Protein AF-A0A8H7RSM9-F1 (afdb_monomer_lite)

Radius of gyration: 20.33 Å; chains: 1; bounding box: 55×42×49 Å

InterPro domains:
  IPR004242 Transposon, En/Spm-like [PF02992] (19-159)

Structure (mmCIF, N/CA/C/O backbone):
data_AF-A0A8H7RSM9-F1
#
_entry.id   AF-A0A8H7RSM9-F1
#
loop_
_atom_site.group_PDB
_atom_site.id
_atom_site.type_symbol
_atom_site.label_atom_id
_atom_site.label_alt_id
_atom_site.label_comp_id
_atom_site.label_asym_id
_atom_site.label_entity_id
_atom_site.label_seq_id
_atom_site.pdbx_PDB_ins_code
_atom_site.Cartn_x
_atom_site.Cartn_y
_atom_site.Cartn_z
_atom_site.occupancy
_atom_site.B_iso_or_equiv
_atom_site.auth_seq_id
_atom_site.auth_comp_id
_atom_site.auth_asym_id
_atom_site.auth_atom_id
_atom_site.pdbx_PDB_model_num
ATOM 1 N N . MET A 1 1 ? -34.160 5.333 7.445 1.00 29.92 1 MET A N 1
ATOM 2 C CA . MET A 1 1 ? -33.216 4.844 8.466 1.00 29.92 1 MET A CA 1
ATOM 3 C C . MET A 1 1 ? -33.006 3.375 8.173 1.00 29.92 1 MET A C 1
ATOM 5 O O . MET A 1 1 ? -33.763 2.552 8.661 1.00 29.92 1 MET A O 1
ATOM 9 N N . GLU A 1 2 ? -32.086 3.075 7.263 1.00 31.59 2 GLU A N 1
ATOM 10 C CA . GLU A 1 2 ? -31.596 1.711 7.071 1.00 31.59 2 GLU A CA 1
ATOM 11 C C . GLU A 1 2 ? -30.273 1.631 7.821 1.00 31.59 2 GLU A C 1
ATOM 13 O O . GLU A 1 2 ? -29.360 2.421 7.576 1.00 31.59 2 GLU A O 1
ATOM 18 N N . GLU A 1 3 ? -30.226 0.742 8.805 1.00 34.25 3 GLU A N 1
ATOM 19 C CA . GLU A 1 3 ? -29.031 0.420 9.567 1.00 34.25 3 GLU A CA 1
ATOM 20 C C . GLU A 1 3 ? -27.984 -0.150 8.605 1.00 34.25 3 GLU A C 1
ATOM 22 O O . GLU A 1 3 ? -28.124 -1.253 8.077 1.00 34.25 3 GLU A O 1
ATOM 27 N N . GLY A 1 4 ? -26.931 0.630 8.353 1.00 35.31 4 GLY A N 1
ATOM 28 C CA . GLY A 1 4 ? -25.736 0.199 7.637 1.00 35.31 4 GLY A CA 1
ATOM 29 C C . GLY A 1 4 ? -24.931 -0.776 8.489 1.00 35.31 4 GLY A C 1
ATOM 30 O O . GLY A 1 4 ? -23.852 -0.445 8.973 1.00 35.31 4 GLY A O 1
ATOM 31 N N . LEU A 1 5 ? -25.478 -1.969 8.710 1.00 35.88 5 LEU A N 1
ATOM 32 C CA . LEU A 1 5 ? -24.761 -3.078 9.316 1.00 35.88 5 LEU A CA 1
ATOM 33 C C . LEU A 1 5 ? -23.581 -3.442 8.412 1.00 35.88 5 LEU A C 1
ATOM 35 O O . LEU A 1 5 ? -23.737 -3.756 7.234 1.00 35.88 5 LEU A O 1
ATOM 39 N N . PHE A 1 6 ? -22.387 -3.368 8.990 1.00 47.69 6 PHE A N 1
ATOM 40 C CA . PHE A 1 6 ? -21.127 -3.820 8.417 1.00 47.69 6 PHE A CA 1
ATOM 41 C C . PHE A 1 6 ? -21.272 -5.287 7.982 1.00 47.69 6 PHE A C 1
ATOM 43 O O . PHE A 1 6 ? -21.239 -6.200 8.806 1.00 47.69 6 PHE A O 1
ATOM 50 N N . TYR A 1 7 ? -21.496 -5.530 6.691 1.00 44.09 7 TYR A N 1
ATOM 51 C CA . TYR A 1 7 ? -21.705 -6.884 6.190 1.00 44.09 7 TYR A CA 1
ATOM 52 C C . TYR A 1 7 ? -20.388 -7.669 6.237 1.00 44.09 7 TYR A C 1
ATOM 54 O O . TYR A 1 7 ? -19.407 -7.254 5.608 1.00 44.09 7 TYR A O 1
ATOM 62 N N . PRO A 1 8 ? -20.342 -8.846 6.889 1.00 41.84 8 PRO A N 1
ATOM 63 C CA . PRO A 1 8 ? -19.237 -9.769 6.722 1.00 41.84 8 PRO A CA 1
ATOM 64 C C . PRO A 1 8 ? -19.408 -10.443 5.356 1.00 41.84 8 PRO A C 1
ATOM 66 O O . PRO A 1 8 ? -19.864 -11.579 5.253 1.00 41.84 8 PRO A O 1
ATOM 69 N N . SER A 1 9 ? -19.076 -9.731 4.274 1.00 52.41 9 SER A N 1
ATOM 70 C CA . SER A 1 9 ? -18.859 -10.403 2.994 1.00 52.41 9 SER A CA 1
ATOM 71 C C . SER A 1 9 ? -17.725 -11.403 3.207 1.00 52.41 9 SER A C 1
ATOM 73 O O . SER A 1 9 ? -16.724 -11.086 3.856 1.00 52.41 9 SER A O 1
ATOM 75 N N . ASN A 1 10 ? -17.903 -12.636 2.739 1.00 57.50 10 ASN A N 1
ATOM 76 C CA . ASN A 1 10 ? -16.855 -13.642 2.791 1.00 57.50 10 ASN A CA 1
ATOM 77 C C . ASN A 1 10 ? -15.670 -13.093 1.980 1.00 57.50 10 ASN A C 1
ATOM 79 O O . ASN A 1 10 ? -15.733 -13.095 0.750 1.00 57.50 10 ASN A O 1
ATOM 83 N N . LYS A 1 11 ? -14.634 -12.572 2.663 1.00 65.94 11 LYS A N 1
ATOM 84 C CA . LYS A 1 11 ? -13.518 -11.766 2.108 1.00 65.94 11 LYS A CA 1
ATOM 85 C C . LYS A 1 11 ? -12.546 -12.565 1.234 1.00 65.94 11 LYS A C 1
ATOM 87 O O . LYS A 1 11 ? -11.352 -12.300 1.187 1.00 65.94 11 LYS A O 1
ATOM 92 N N . THR A 1 12 ? -13.075 -13.577 0.562 1.00 60.38 12 THR A N 1
ATOM 93 C CA . THR A 1 12 ? -12.445 -14.431 -0.446 1.00 60.38 12 THR A CA 1
ATOM 94 C C . THR A 1 12 ? -11.873 -13.649 -1.625 1.00 60.38 12 THR A C 1
ATOM 96 O O . THR A 1 12 ? -11.033 -14.170 -2.348 1.00 60.38 12 THR A O 1
ATOM 99 N N . ASP A 1 13 ? -12.324 -12.412 -1.833 1.00 68.31 13 ASP A N 1
ATOM 100 C CA . ASP A 1 13 ? -11.865 -11.519 -2.892 1.00 68.31 13 ASP A CA 1
ATOM 101 C C . ASP A 1 13 ? -10.633 -10.689 -2.499 1.00 68.31 13 ASP A C 1
ATOM 103 O O . ASP A 1 13 ? -9.942 -10.160 -3.370 1.00 68.31 13 ASP A O 1
ATOM 107 N N . ILE A 1 14 ? -10.337 -10.586 -1.204 1.00 69.44 14 ILE A N 1
ATOM 108 C CA . ILE A 1 14 ? -9.093 -10.004 -0.708 1.00 69.44 14 ILE A CA 1
ATOM 109 C C . ILE A 1 14 ? -8.054 -11.125 -0.715 1.00 69.44 14 ILE A C 1
ATOM 111 O O . ILE A 1 14 ? -8.307 -12.166 -0.119 1.00 69.44 14 ILE A O 1
ATOM 115 N N . PHE A 1 15 ? -6.916 -10.904 -1.395 1.00 68.56 15 PHE A N 1
ATOM 116 C CA . PHE A 1 15 ? -5.831 -11.867 -1.692 1.00 68.56 15 PHE A CA 1
ATOM 117 C C . PHE A 1 15 ? -5.779 -13.119 -0.803 1.00 68.56 15 PHE A C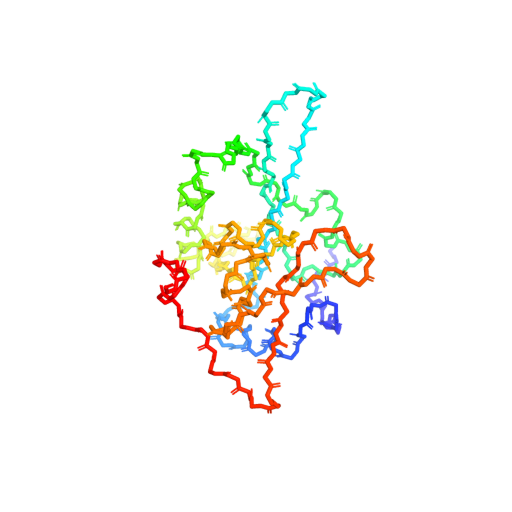 1
ATOM 119 O O . PHE A 1 15 ? -5.774 -14.236 -1.312 1.00 68.56 15 PHE A O 1
ATOM 126 N N . ASP A 1 16 ? -5.734 -12.914 0.513 1.00 76.81 16 ASP A N 1
ATOM 127 C CA . ASP A 1 16 ? -5.977 -13.943 1.514 1.00 76.81 16 ASP A CA 1
ATOM 128 C C . ASP A 1 16 ? -6.904 -13.384 2.606 1.00 76.81 16 ASP A C 1
ATOM 130 O O . ASP A 1 16 ? -6.477 -12.629 3.488 1.00 76.81 16 ASP A O 1
ATOM 134 N N . GLY A 1 17 ? -8.181 -13.766 2.548 1.00 77.19 17 GLY A N 1
ATOM 135 C CA . GLY A 1 17 ? -9.199 -13.345 3.509 1.00 77.19 17 GLY A CA 1
ATOM 136 C C . GLY A 1 17 ? -8.914 -13.786 4.949 1.00 77.19 17 GLY A C 1
ATOM 137 O O . GLY A 1 17 ? -9.286 -13.076 5.884 1.00 77.19 17 GLY A O 1
ATOM 138 N N . VAL A 1 18 ? -8.209 -14.906 5.154 1.00 79.50 18 VAL A N 1
ATOM 139 C CA . VAL A 1 18 ? -7.842 -15.388 6.497 1.00 79.50 18 VAL A CA 1
ATOM 140 C C . VAL A 1 18 ? -6.765 -14.490 7.088 1.00 79.50 18 VAL A C 1
ATOM 142 O O . VAL A 1 18 ? -6.905 -14.003 8.213 1.00 79.50 18 VAL A O 1
ATOM 145 N N . SER A 1 19 ? -5.714 -14.215 6.311 1.00 79.25 19 SER A N 1
ATOM 146 C CA . SER A 1 19 ? -4.677 -13.266 6.718 1.00 79.25 19 SER A CA 1
ATOM 147 C C . SER A 1 19 ? -5.265 -11.881 6.962 1.00 79.25 19 SER A C 1
ATOM 149 O O . SER A 1 19 ? -4.917 -11.250 7.958 1.00 79.25 19 SER A O 1
ATOM 151 N N . PHE A 1 20 ? -6.181 -11.421 6.110 1.00 80.62 20 PHE A N 1
ATOM 152 C CA . PHE A 1 20 ? -6.853 -10.137 6.282 1.00 80.62 20 PHE A CA 1
ATOM 153 C C . PHE A 1 20 ? -7.639 -10.057 7.598 1.00 80.62 20 PHE A C 1
ATOM 155 O O . PHE A 1 20 ? -7.438 -9.117 8.366 1.00 80.62 20 PHE A O 1
ATOM 162 N N . ASN A 1 21 ? -8.469 -11.061 7.898 1.00 81.25 21 ASN A N 1
ATOM 163 C CA . ASN A 1 21 ? -9.236 -11.111 9.147 1.00 81.25 21 ASN A CA 1
ATOM 164 C C . ASN A 1 21 ? -8.313 -11.100 10.369 1.00 81.25 21 ASN A C 1
ATOM 166 O O . ASN A 1 21 ? -8.503 -10.294 11.273 1.00 81.25 21 ASN A O 1
ATOM 170 N N . LYS A 1 22 ? -7.240 -11.899 10.344 1.00 84.31 22 LYS A N 1
ATOM 171 C CA . LYS A 1 22 ? -6.243 -11.923 11.421 1.00 84.31 22 LYS A CA 1
ATOM 172 C C . LYS A 1 22 ? -5.554 -10.568 11.623 1.00 84.31 22 LYS A C 1
ATOM 174 O O . LYS A 1 22 ? -5.198 -10.214 12.744 1.00 84.31 22 LYS A O 1
ATOM 179 N N . HIS A 1 23 ? -5.316 -9.817 10.546 1.00 81.62 23 HIS A N 1
ATOM 180 C CA . HIS A 1 23 ? -4.749 -8.473 10.651 1.00 81.62 23 HIS A CA 1
ATOM 181 C C . HIS A 1 23 ? -5.751 -7.487 11.241 1.00 81.62 23 HIS A C 1
ATOM 183 O O . HIS A 1 23 ? -5.351 -6.700 12.090 1.00 81.62 23 HIS A O 1
ATOM 189 N N . GLN A 1 24 ? -7.023 -7.556 10.848 1.00 82.56 24 GLN A N 1
ATOM 190 C CA . GLN A 1 24 ? -8.061 -6.714 11.437 1.00 82.56 24 GLN A CA 1
ATOM 191 C C . GLN A 1 24 ? -8.239 -6.998 12.928 1.00 82.56 24 GLN A C 1
ATOM 193 O O . GLN A 1 24 ? -8.131 -6.073 13.718 1.00 82.56 24 GLN A O 1
ATOM 198 N N . GLU A 1 25 ? -8.385 -8.263 13.328 1.00 84.50 25 GLU A N 1
ATOM 199 C CA . GLU A 1 25 ? -8.509 -8.658 14.743 1.00 84.50 25 GLU A CA 1
ATOM 200 C C . GLU A 1 25 ? -7.340 -8.171 15.609 1.00 84.50 25 GLU A C 1
ATOM 202 O O . GLU A 1 25 ? -7.501 -7.916 16.797 1.00 84.50 25 GLU A O 1
ATOM 207 N N . ARG A 1 26 ? -6.143 -8.063 15.022 1.00 86.44 26 ARG A N 1
ATOM 208 C CA . ARG A 1 26 ? -4.939 -7.620 15.728 1.00 86.44 26 ARG A CA 1
ATOM 209 C C . ARG A 1 26 ? -4.781 -6.101 15.771 1.00 86.44 26 ARG A C 1
ATOM 211 O O . ARG A 1 26 ? -4.132 -5.605 16.686 1.00 86.44 26 ARG A O 1
ATOM 218 N N . LEU A 1 27 ? -5.222 -5.398 14.731 1.00 85.75 27 LEU A N 1
ATOM 219 C CA . LEU A 1 27 ? -4.921 -3.978 14.531 1.00 85.75 27 LEU A CA 1
ATOM 220 C C . LEU A 1 27 ? -6.084 -3.056 14.910 1.00 85.75 27 LEU A C 1
ATOM 222 O O . LEU A 1 27 ? -5.827 -1.887 15.168 1.00 85.75 27 LEU A O 1
ATOM 226 N N . PHE A 1 28 ? -7.323 -3.554 14.888 1.00 89.75 28 PHE A N 1
ATOM 227 C CA . PHE A 1 28 ? -8.523 -2.727 14.973 1.00 89.75 28 PHE A CA 1
ATOM 228 C C . PHE A 1 28 ? -8.979 -2.696 16.424 1.00 89.75 28 PHE A C 1
ATOM 230 O O . PHE A 1 28 ? -9.224 -3.744 17.024 1.00 89.75 28 PHE A O 1
ATOM 237 N N . ASP A 1 29 ? -9.113 -1.492 16.965 1.00 87.75 29 ASP A N 1
ATOM 238 C CA . ASP A 1 29 ? -9.622 -1.279 18.321 1.00 87.75 29 ASP A CA 1
ATOM 239 C C . ASP A 1 29 ? -11.142 -1.053 18.299 1.00 87.75 29 ASP A C 1
ATOM 241 O O . ASP A 1 29 ? -11.828 -1.265 19.301 1.00 87.75 29 ASP A O 1
ATOM 245 N N . SER A 1 30 ? -11.675 -0.618 17.152 1.00 87.50 30 SER A N 1
ATOM 246 C CA . SER A 1 30 ? -13.074 -0.250 16.961 1.00 87.50 30 SER A CA 1
ATOM 247 C C . SER A 1 30 ? -13.673 -0.926 15.724 1.00 87.50 30 SER A C 1
ATOM 249 O O . SER A 1 30 ? -13.007 -1.043 14.693 1.00 87.50 30 SER A O 1
ATOM 251 N N . PRO A 1 31 ? -14.967 -1.307 15.748 1.00 85.81 31 PRO A N 1
ATOM 252 C CA . PRO A 1 31 ? -15.665 -1.771 14.546 1.00 85.81 31 PRO A CA 1
ATOM 253 C C . PRO A 1 31 ? -15.786 -0.687 13.463 1.00 85.81 31 PRO A C 1
ATOM 255 O O . PRO A 1 31 ? -16.084 -1.006 12.315 1.00 85.81 31 PRO A O 1
ATOM 258 N N . LEU A 1 32 ? -15.566 0.583 13.819 1.00 88.25 32 LEU A N 1
ATOM 259 C CA . LEU A 1 32 ? -15.583 1.709 12.886 1.00 88.25 32 LEU A CA 1
ATOM 260 C C . LEU A 1 32 ? -14.241 1.910 12.170 1.00 88.25 32 LEU A C 1
ATOM 262 O O . LEU A 1 32 ? -14.180 2.711 11.239 1.00 88.25 32 LEU A O 1
ATOM 266 N N . ASP A 1 33 ? -13.185 1.197 12.577 1.00 92.88 33 ASP A N 1
ATOM 267 C CA . ASP A 1 33 ? -11.859 1.337 11.982 1.00 92.88 33 ASP A CA 1
ATOM 268 C C . ASP A 1 33 ? -11.849 0.928 10.500 1.00 92.88 33 ASP A C 1
ATOM 270 O O . ASP A 1 33 ? -12.538 0.009 10.029 1.00 92.88 33 ASP A O 1
ATOM 274 N N . ILE A 1 34 ? -11.036 1.645 9.730 1.00 93.00 34 ILE A N 1
ATOM 275 C CA . ILE A 1 34 ? -11.014 1.575 8.273 1.00 93.00 34 ILE A CA 1
ATOM 276 C C . ILE A 1 34 ? -9.785 0.792 7.816 1.00 93.00 34 ILE A C 1
ATOM 278 O O . ILE A 1 34 ? -8.649 1.089 8.167 1.00 93.00 34 ILE A O 1
ATOM 282 N N . SER A 1 35 ? -10.010 -0.206 6.973 1.00 93.06 35 SER A N 1
ATOM 283 C CA . SER A 1 35 ? -8.992 -0.947 6.235 1.00 93.06 35 SER A CA 1
ATOM 284 C C . SER A 1 35 ? -8.749 -0.288 4.884 1.00 93.06 35 SER A C 1
ATOM 286 O O . SER A 1 35 ? -9.666 -0.192 4.067 1.00 93.06 35 SER A O 1
ATOM 288 N N . LEU A 1 36 ? -7.510 0.105 4.609 1.00 94.19 36 LEU A N 1
ATOM 289 C CA . LEU A 1 36 ? -7.116 0.737 3.355 1.00 94.19 36 LEU A CA 1
ATOM 290 C C . LEU A 1 36 ? -6.186 -0.165 2.537 1.00 94.19 36 LEU A C 1
ATOM 292 O O . LEU A 1 36 ? -5.297 -0.829 3.077 1.00 94.19 36 LEU A O 1
ATOM 296 N N . SER A 1 37 ? -6.360 -0.132 1.217 1.00 93.31 37 SER A N 1
ATOM 297 C CA . SER A 1 37 ? -5.366 -0.595 0.245 1.00 93.31 37 SER A CA 1
ATOM 298 C C . SER A 1 37 ? -4.872 0.580 -0.585 1.00 93.31 37 SER A C 1
ATOM 300 O O . SER A 1 37 ? -5.675 1.291 -1.181 1.00 93.31 37 SER A O 1
ATOM 302 N N . LEU A 1 38 ? -3.557 0.744 -0.680 1.00 94.06 38 LEU A N 1
ATOM 303 C CA . LEU A 1 38 ? -2.908 1.664 -1.607 1.00 94.06 38 LEU A CA 1
ATOM 304 C C . LEU A 1 38 ? -2.722 0.967 -2.954 1.00 94.06 38 LEU A C 1
ATOM 306 O O . LEU A 1 38 ? -2.219 -0.156 -3.004 1.00 94.06 38 LEU A O 1
ATOM 310 N N . PHE A 1 39 ? -3.111 1.623 -4.039 1.00 92.31 39 PHE A N 1
ATOM 311 C CA . PHE A 1 39 ? -2.920 1.134 -5.398 1.00 92.31 39 PHE A CA 1
ATOM 312 C C . PHE A 1 39 ? -2.176 2.174 -6.231 1.00 92.31 39 PHE A C 1
ATOM 314 O O . PHE A 1 39 ? -2.527 3.355 -6.196 1.00 92.31 39 PHE A O 1
ATOM 321 N N . VAL A 1 40 ? -1.159 1.736 -6.972 1.00 90.62 40 VAL A N 1
ATOM 322 C CA . VAL A 1 40 ? -0.423 2.584 -7.914 1.00 90.62 40 VAL A CA 1
ATOM 323 C C . VAL A 1 40 ? -0.501 2.031 -9.329 1.00 90.62 40 VAL A C 1
ATOM 325 O O . VAL A 1 40 ? -0.323 0.832 -9.542 1.00 90.62 40 VAL A O 1
ATOM 328 N N . ASP A 1 41 ? -0.728 2.919 -10.293 1.00 89.00 41 ASP A N 1
ATOM 329 C CA . ASP A 1 41 ? -0.720 2.576 -11.715 1.00 89.00 41 ASP A CA 1
ATOM 330 C C . ASP A 1 41 ? -0.053 3.675 -12.541 1.00 89.00 41 ASP A C 1
ATOM 332 O O . ASP A 1 41 ? -0.329 4.865 -12.367 1.00 89.00 41 ASP A O 1
ATOM 336 N N . ALA A 1 42 ? 0.856 3.281 -13.429 1.00 87.56 42 ALA A N 1
ATOM 337 C CA . ALA A 1 42 ? 1.615 4.198 -14.261 1.00 87.56 42 ALA A CA 1
ATOM 338 C C . ALA A 1 42 ? 1.055 4.231 -15.686 1.00 87.56 42 ALA A C 1
ATOM 340 O O . ALA A 1 42 ? 0.981 3.216 -16.373 1.00 87.56 42 ALA A O 1
ATOM 341 N N . PHE A 1 43 ? 0.754 5.428 -16.185 1.00 86.94 43 PHE A N 1
ATOM 342 C CA . PHE A 1 43 ? 0.209 5.623 -17.523 1.00 86.94 43 PHE A CA 1
ATOM 343 C C . PHE A 1 43 ? 0.922 6.744 -18.284 1.00 86.94 43 PHE A C 1
ATOM 345 O O . PHE A 1 43 ? 1.574 7.628 -17.720 1.00 86.94 43 PHE A O 1
ATOM 352 N N . LYS A 1 44 ? 0.799 6.708 -19.614 1.00 87.56 44 LYS A N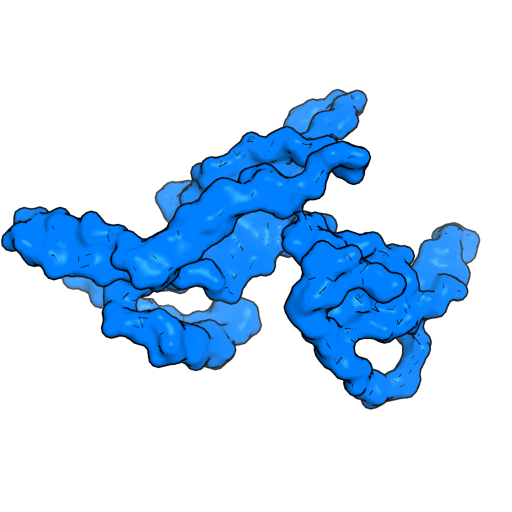 1
ATOM 353 C CA . LYS A 1 44 ? 1.345 7.730 -20.514 1.00 87.56 44 LYS A CA 1
ATOM 354 C C . LYS A 1 44 ? 0.203 8.501 -21.166 1.00 87.56 44 LYS A C 1
ATOM 356 O O . LYS A 1 44 ? -0.384 7.986 -22.118 1.00 87.56 44 LYS A O 1
ATOM 361 N N . PRO A 1 45 ? -0.089 9.733 -20.719 1.00 85.62 45 PRO A N 1
ATOM 362 C CA . PRO A 1 45 ? -1.185 10.516 -21.290 1.00 85.62 45 PRO A CA 1
ATOM 363 C C . PRO A 1 45 ? -0.913 10.947 -22.739 1.00 85.62 45 PRO A C 1
ATOM 365 O O . PRO A 1 45 ? -1.843 11.104 -23.524 1.00 85.62 45 PRO A O 1
ATOM 368 N N . PHE A 1 46 ? 0.359 11.119 -23.123 1.00 85.81 46 PHE A N 1
ATOM 369 C CA . PHE A 1 46 ? 0.735 11.670 -24.427 1.00 85.81 46 PHE A CA 1
ATOM 370 C C . PHE A 1 46 ? 1.600 10.715 -25.249 1.00 85.81 46 PHE A C 1
ATOM 372 O O . PHE A 1 46 ? 2.635 10.217 -24.791 1.00 85.81 46 PHE A O 1
ATOM 379 N N . LYS A 1 47 ? 1.234 10.541 -26.524 1.00 80.38 47 LYS A N 1
ATOM 380 C CA . LYS A 1 47 ? 2.028 9.787 -27.505 1.00 80.38 47 LYS A CA 1
ATOM 381 C C . LYS A 1 47 ? 3.380 10.476 -27.737 1.00 80.38 47 LYS A C 1
ATOM 383 O O . LYS A 1 47 ? 3.454 11.695 -27.827 1.00 80.38 47 LYS A O 1
ATOM 388 N N . ARG A 1 48 ? 4.450 9.682 -27.881 1.00 76.44 48 ARG A N 1
ATOM 389 C CA . ARG A 1 48 ? 5.830 10.128 -28.197 1.00 76.44 48 ARG A CA 1
ATOM 390 C C . ARG A 1 48 ? 6.504 11.041 -27.159 1.00 76.44 48 ARG A C 1
ATOM 392 O O . ARG A 1 48 ? 7.583 11.560 -27.432 1.00 76.44 48 ARG A O 1
ATOM 399 N N . THR A 1 49 ? 5.942 11.193 -25.960 1.00 77.19 49 THR A N 1
ATOM 400 C CA . THR A 1 49 ? 6.625 11.876 -24.850 1.00 77.19 49 THR A CA 1
ATOM 401 C C . THR A 1 49 ? 7.344 10.879 -23.938 1.00 77.19 49 THR A C 1
ATOM 403 O O . THR A 1 49 ? 7.033 9.687 -23.908 1.00 77.19 49 THR A O 1
ATOM 406 N N . LYS A 1 50 ? 8.328 11.372 -23.177 1.00 76.25 50 LYS A N 1
ATOM 407 C CA . LYS A 1 50 ? 8.959 10.625 -22.072 1.00 76.25 50 LYS A CA 1
ATOM 408 C C . LYS A 1 50 ? 8.223 10.821 -20.740 1.00 76.25 50 LYS A C 1
ATOM 410 O O . LYS A 1 50 ? 8.704 10.340 -19.720 1.00 76.25 50 LYS A O 1
ATOM 415 N N . ILE A 1 51 ? 7.107 11.551 -20.743 1.00 79.44 51 ILE A N 1
ATOM 416 C CA . ILE A 1 51 ? 6.339 11.850 -19.538 1.00 79.44 51 ILE A CA 1
ATOM 417 C C . ILE A 1 51 ? 5.511 10.613 -19.194 1.00 79.44 51 ILE A C 1
ATOM 419 O O . ILE A 1 51 ? 4.723 10.139 -20.012 1.00 79.44 51 ILE A O 1
ATOM 423 N N . SER A 1 52 ? 5.719 10.100 -17.986 1.00 84.19 52 SER A N 1
ATOM 424 C CA . SER A 1 52 ? 4.868 9.094 -17.363 1.00 84.19 52 SER A CA 1
ATOM 425 C C . SER A 1 52 ? 4.218 9.732 -16.147 1.00 84.19 52 SER A C 1
ATOM 427 O O . SER A 1 52 ? 4.865 10.491 -15.421 1.00 84.19 52 SER A O 1
ATOM 429 N N . LEU A 1 53 ? 2.942 9.448 -15.945 1.00 87.56 53 LEU A N 1
ATOM 430 C CA . LEU A 1 53 ? 2.227 9.810 -14.734 1.00 87.56 53 LEU A CA 1
ATOM 431 C C . LEU A 1 53 ? 1.936 8.536 -13.949 1.00 87.56 53 LEU A C 1
ATOM 433 O O . LEU A 1 53 ? 1.781 7.472 -14.545 1.00 87.56 53 LEU A O 1
ATOM 437 N N . THR A 1 54 ? 1.864 8.650 -12.632 1.00 88.88 54 THR A N 1
ATOM 438 C CA . THR A 1 54 ? 1.461 7.565 -11.740 1.00 88.88 54 THR A CA 1
ATOM 439 C C . THR A 1 54 ? 0.251 8.023 -10.950 1.00 88.88 54 THR A C 1
ATOM 441 O O . THR A 1 54 ? 0.317 9.045 -10.266 1.00 88.88 54 THR A O 1
ATOM 444 N N . ILE A 1 55 ? -0.851 7.290 -11.057 1.00 91.62 55 ILE A N 1
ATOM 445 C CA . ILE A 1 55 ? -2.040 7.509 -10.238 1.00 91.62 55 ILE A CA 1
ATOM 446 C C . ILE A 1 55 ? -1.865 6.746 -8.933 1.00 91.62 55 ILE A C 1
ATOM 448 O O . ILE A 1 55 ? -1.367 5.619 -8.928 1.00 91.62 55 ILE A O 1
ATOM 452 N N . VAL A 1 56 ? -2.263 7.376 -7.834 1.00 92.88 56 VAL A N 1
ATOM 453 C CA . VAL A 1 56 ? -2.248 6.803 -6.492 1.00 92.88 56 VAL A CA 1
ATOM 454 C C . VAL A 1 56 ? -3.675 6.805 -5.958 1.00 92.88 56 VAL A C 1
ATOM 456 O O . VAL A 1 56 ? -4.254 7.872 -5.734 1.00 92.88 56 VAL A O 1
ATOM 459 N N . HIS A 1 57 ? -4.230 5.616 -5.740 1.00 94.81 57 HIS A N 1
ATOM 460 C CA . HIS A 1 57 ? -5.560 5.423 -5.170 1.00 94.81 57 HIS A CA 1
ATOM 461 C C . HIS A 1 57 ? -5.487 4.786 -3.784 1.00 94.81 57 HIS A C 1
ATOM 463 O O . HIS A 1 57 ? -4.644 3.928 -3.524 1.00 94.81 57 HIS A O 1
ATOM 469 N N . LEU A 1 58 ? -6.420 5.164 -2.916 1.00 95.31 58 LEU A N 1
ATOM 470 C CA . LEU A 1 58 ? -6.769 4.430 -1.709 1.00 95.31 58 LEU A CA 1
ATOM 471 C C . LEU A 1 58 ? -8.131 3.767 -1.906 1.00 95.31 58 LEU A C 1
ATOM 473 O O . LEU A 1 58 ? -9.083 4.382 -2.386 1.00 95.31 58 LEU A O 1
ATOM 477 N N . ILE A 1 59 ? -8.211 2.502 -1.519 1.00 93.88 59 ILE A N 1
ATOM 478 C CA . ILE A 1 59 ? -9.415 1.682 -1.612 1.00 93.88 59 ILE A CA 1
ATOM 479 C C . ILE A 1 59 ? -9.835 1.297 -0.198 1.00 93.88 59 ILE A C 1
ATOM 481 O O . ILE A 1 59 ? -9.026 0.753 0.558 1.00 93.88 59 ILE A O 1
ATOM 485 N N . ILE A 1 60 ? -11.102 1.538 0.140 1.00 93.75 60 ILE A N 1
ATOM 486 C CA . ILE A 1 60 ? -11.686 1.147 1.425 1.00 93.75 60 ILE A CA 1
ATOM 487 C C . ILE A 1 60 ? -12.088 -0.329 1.361 1.00 93.75 60 ILE A C 1
ATOM 489 O O . ILE A 1 60 ? -13.072 -0.698 0.719 1.00 93.75 60 ILE A O 1
ATOM 493 N N . LEU A 1 61 ? -11.335 -1.191 2.038 1.00 91.12 61 LEU A N 1
ATOM 494 C CA . LEU A 1 61 ? -11.551 -2.641 2.016 1.00 91.12 61 LEU A CA 1
ATOM 495 C C . LEU A 1 61 ? -12.756 -3.086 2.861 1.00 91.12 61 LEU A C 1
ATOM 497 O O . LEU A 1 61 ? -13.212 -4.216 2.710 1.00 91.12 61 LEU A O 1
ATOM 501 N N . ASN A 1 62 ? -13.298 -2.211 3.714 1.00 89.75 62 ASN A N 1
ATOM 502 C CA . ASN A 1 62 ? -14.530 -2.467 4.469 1.00 89.75 62 ASN A CA 1
ATOM 503 C C . ASN A 1 62 ? -15.773 -2.499 3.566 1.00 89.75 62 ASN A C 1
ATOM 505 O O . ASN A 1 62 ? -16.793 -3.060 3.957 1.00 89.75 62 ASN A O 1
ATOM 509 N N . LEU A 1 63 ? -15.701 -1.904 2.368 1.00 90.44 63 LEU A N 1
ATOM 510 C CA . LEU A 1 63 ? -16.816 -1.911 1.429 1.00 90.44 63 LEU A CA 1
ATOM 511 C C . LEU A 1 63 ? -17.003 -3.302 0.791 1.00 90.44 63 LEU A C 1
ATOM 513 O O . LEU A 1 63 ? -16.005 -3.973 0.475 1.00 90.44 63 LEU A O 1
ATOM 517 N N . PRO A 1 64 ? -18.260 -3.713 0.526 1.00 87.19 64 PRO A N 1
ATOM 518 C CA . PRO A 1 64 ? -18.564 -4.893 -0.275 1.00 87.19 64 PRO A CA 1
ATOM 519 C C . PRO A 1 64 ? -17.882 -4.836 -1.641 1.00 87.19 64 PRO A C 1
ATOM 521 O O . PRO A 1 64 ? -17.767 -3.768 -2.253 1.00 87.19 64 PRO A O 1
ATOM 524 N N . ARG A 1 65 ? -17.439 -5.996 -2.130 1.00 86.38 65 ARG A N 1
ATOM 525 C CA . ARG A 1 65 ? -16.699 -6.138 -3.391 1.00 86.38 65 ARG A CA 1
ATOM 526 C C . ARG A 1 65 ? -17.408 -5.459 -4.562 1.00 86.38 65 ARG A C 1
ATOM 528 O O . ARG A 1 65 ? -16.753 -4.846 -5.403 1.00 86.38 65 ARG A O 1
ATOM 535 N N . GLU A 1 66 ? -18.729 -5.582 -4.602 1.00 88.88 66 GLU A N 1
ATOM 536 C CA . GLU A 1 66 ? -19.608 -5.142 -5.685 1.00 88.88 66 GLU A CA 1
ATOM 537 C C . GLU A 1 66 ? -19.543 -3.628 -5.889 1.00 88.88 66 GLU A C 1
ATOM 539 O O . GLU A 1 66 ? -19.678 -3.152 -7.014 1.00 88.88 66 GLU A O 1
ATOM 544 N N . ILE A 1 67 ? -19.305 -2.879 -4.807 1.00 92.12 67 ILE A N 1
ATOM 545 C CA . ILE A 1 67 ? -19.271 -1.415 -4.832 1.00 92.12 67 ILE A CA 1
ATOM 546 C C . ILE A 1 67 ? -17.869 -0.842 -4.617 1.00 92.12 67 ILE A C 1
ATOM 548 O O . ILE A 1 67 ? -17.632 0.321 -4.933 1.00 92.12 67 ILE A O 1
ATOM 552 N N . ARG A 1 68 ? -16.927 -1.631 -4.093 1.00 91.81 68 ARG A N 1
ATOM 553 C CA . ARG A 1 68 ? -15.598 -1.165 -3.669 1.00 91.81 68 ARG A CA 1
A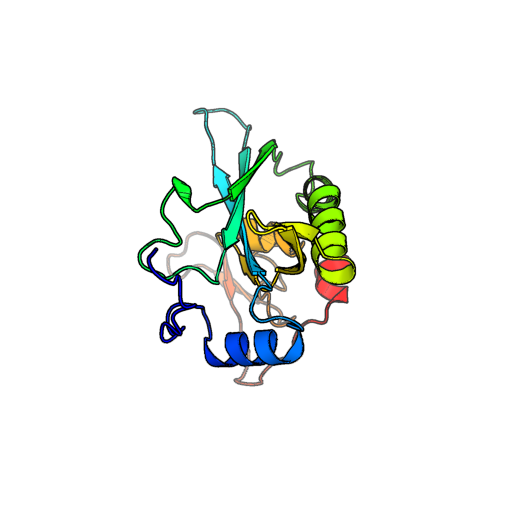TOM 554 C C . ARG A 1 68 ? -14.797 -0.467 -4.771 1.00 91.81 68 ARG A C 1
ATOM 556 O O . ARG A 1 68 ? -14.118 0.514 -4.497 1.00 91.81 68 ARG A O 1
ATOM 563 N N . TYR A 1 69 ? -14.866 -0.985 -5.996 1.00 90.25 69 TYR A N 1
ATOM 564 C CA . TYR A 1 69 ? -14.083 -0.504 -7.142 1.00 90.25 69 TYR A CA 1
ATOM 565 C C . TYR A 1 69 ? -14.870 0.432 -8.068 1.00 90.25 69 TYR A C 1
ATOM 567 O O . TYR A 1 69 ? -14.421 0.728 -9.174 1.00 90.25 69 TYR A O 1
ATOM 575 N N . LEU A 1 70 ? -16.051 0.889 -7.641 1.00 92.31 70 LEU A N 1
ATOM 576 C CA . LEU A 1 70 ? -16.750 1.961 -8.341 1.00 92.31 70 LEU A CA 1
ATOM 577 C C . LEU A 1 70 ? -15.948 3.256 -8.203 1.00 92.31 70 LEU A C 1
ATOM 579 O O . LEU A 1 70 ? -15.390 3.530 -7.142 1.00 92.31 70 LEU A O 1
ATOM 583 N N . GLU A 1 71 ? -15.929 4.072 -9.254 1.00 89.56 71 GLU A N 1
ATOM 584 C CA . GLU A 1 71 ? -15.190 5.342 -9.280 1.00 89.56 71 GLU A CA 1
ATOM 585 C C . GLU A 1 71 ? -15.558 6.254 -8.098 1.00 89.56 71 GLU A C 1
ATOM 587 O O . GLU A 1 71 ? -14.684 6.877 -7.506 1.00 89.56 71 GLU A O 1
ATOM 592 N N . SER A 1 72 ? -16.828 6.248 -7.678 1.00 92.12 72 SER A N 1
ATOM 593 C CA . SER A 1 72 ? -17.320 7.013 -6.525 1.00 92.12 72 SER A CA 1
ATOM 594 C C . SER A 1 72 ? -16.750 6.566 -5.173 1.00 92.12 72 SER A C 1
ATOM 596 O O . SER A 1 72 ? -16.822 7.322 -4.210 1.00 92.12 72 SER A O 1
ATOM 598 N N . ASN A 1 73 ? -16.223 5.342 -5.086 1.00 92.00 73 ASN A N 1
ATOM 599 C CA . ASN A 1 73 ? -15.745 4.716 -3.850 1.00 92.00 73 ASN A CA 1
ATOM 600 C C . ASN A 1 73 ? -14.218 4.538 -3.818 1.00 92.00 73 ASN A C 1
ATOM 602 O O . ASN A 1 73 ? -13.667 4.140 -2.789 1.00 92.00 73 ASN A O 1
ATOM 606 N N . MET A 1 74 ? -13.522 4.843 -4.919 1.00 92.88 74 MET A N 1
ATOM 607 C CA . MET A 1 74 ? -12.063 4.897 -4.944 1.00 92.88 74 MET A CA 1
ATOM 608 C C . MET A 1 74 ? -11.582 6.311 -4.630 1.00 92.88 74 MET A C 1
ATOM 610 O O . MET A 1 74 ? -11.930 7.274 -5.309 1.00 92.88 74 MET A O 1
ATOM 614 N N . ILE A 1 75 ? -10.705 6.441 -3.641 1.00 94.88 75 ILE A N 1
ATOM 615 C CA . ILE A 1 75 ? -10.149 7.736 -3.258 1.00 94.88 75 ILE A CA 1
ATOM 616 C C . ILE A 1 75 ? -8.899 7.976 -4.101 1.00 94.88 75 ILE A C 1
ATOM 618 O O . ILE A 1 75 ? -7.857 7.366 -3.864 1.00 94.88 75 ILE A O 1
ATOM 622 N N . GLN A 1 76 ? -8.974 8.852 -5.102 1.00 94.75 76 GLN A N 1
ATOM 623 C CA . GLN A 1 76 ? -7.781 9.293 -5.825 1.00 94.75 76 GLN A CA 1
ATOM 624 C C . GLN A 1 76 ? -7.012 10.315 -4.989 1.00 94.75 76 GLN A C 1
ATOM 626 O O . GLN A 1 76 ? -7.452 11.449 -4.821 1.00 94.75 76 GLN A O 1
ATOM 631 N N . VAL A 1 77 ? -5.848 9.915 -4.485 1.00 94.06 77 VAL A N 1
ATOM 632 C CA . VAL A 1 77 ? -5.031 10.757 -3.605 1.00 94.06 77 VAL A CA 1
ATOM 633 C C . VAL A 1 77 ? -4.123 11.676 -4.409 1.00 94.06 77 VAL A C 1
ATOM 635 O O . VAL A 1 77 ? -3.962 12.846 -4.071 1.00 94.06 77 VAL A O 1
ATOM 638 N N . ALA A 1 78 ? -3.504 11.154 -5.470 1.00 92.12 78 ALA A N 1
ATOM 639 C CA . ALA A 1 78 ? -2.543 11.920 -6.250 1.00 92.12 78 ALA A CA 1
ATOM 640 C C . ALA A 1 78 ? -2.414 11.420 -7.691 1.00 92.12 78 ALA A C 1
ATOM 642 O O . ALA A 1 78 ? -2.576 10.234 -7.980 1.00 92.12 78 ALA A O 1
ATOM 643 N N . ILE A 1 79 ? -2.031 12.343 -8.575 1.00 91.38 79 ILE A N 1
ATOM 644 C CA . ILE A 1 79 ? -1.460 12.046 -9.890 1.00 91.38 79 ILE A CA 1
ATOM 645 C C . ILE A 1 79 ? -0.054 12.638 -9.898 1.00 91.38 79 ILE A C 1
ATOM 647 O O . ILE A 1 79 ? 0.128 13.854 -9.849 1.00 91.38 79 ILE A O 1
ATOM 651 N N . LEU A 1 80 ? 0.945 11.767 -9.923 1.00 88.19 80 LEU A N 1
ATOM 652 C CA . LEU A 1 80 ? 2.341 12.129 -9.733 1.00 88.19 80 LEU A CA 1
ATOM 653 C C . LEU A 1 80 ? 3.093 12.094 -11.068 1.00 88.19 80 LEU A C 1
ATOM 655 O O . LEU A 1 80 ? 2.984 11.106 -11.796 1.00 88.19 80 LEU A O 1
ATOM 659 N N . PRO A 1 81 ? 3.899 13.116 -11.405 1.00 83.44 81 PRO A N 1
ATOM 660 C CA . PRO A 1 81 ? 4.807 13.030 -12.537 1.00 83.44 81 PRO A CA 1
ATOM 661 C C . PRO A 1 81 ? 5.973 12.106 -12.176 1.00 83.44 81 PRO A C 1
ATOM 663 O O . PRO A 1 81 ? 6.903 12.504 -11.474 1.00 83.44 81 PRO A O 1
ATOM 666 N N . CYS A 1 82 ? 5.947 10.868 -12.663 1.00 69.94 82 CYS A N 1
ATOM 667 C CA . CYS A 1 82 ? 7.034 9.929 -12.434 1.00 69.94 82 CYS A CA 1
ATOM 668 C C . CYS A 1 82 ? 7.986 9.960 -13.632 1.00 69.94 82 CYS A C 1
ATOM 670 O O . CYS A 1 82 ? 7.653 9.545 -14.745 1.00 69.94 82 CYS A O 1
ATOM 672 N N . ASN A 1 83 ? 9.195 10.486 -13.424 1.00 63.38 83 ASN A N 1
ATOM 673 C CA . ASN A 1 83 ? 10.261 10.321 -14.400 1.00 63.38 83 ASN A CA 1
ATOM 674 C C . ASN A 1 83 ? 11.012 9.026 -14.066 1.00 63.38 83 ASN A C 1
ATOM 676 O O . ASN A 1 83 ? 11.730 9.024 -13.060 1.00 63.38 83 ASN A O 1
ATOM 680 N N . PRO A 1 84 ? 10.947 7.984 -14.918 1.00 53.25 84 PRO A N 1
ATOM 681 C CA . PRO A 1 84 ? 11.566 6.682 -14.648 1.00 53.25 84 PRO A CA 1
ATOM 682 C C . PRO A 1 84 ? 13.090 6.741 -14.449 1.00 53.25 84 PRO A C 1
ATOM 684 O O . PRO A 1 84 ? 13.705 5.740 -14.107 1.00 53.25 84 PRO A O 1
ATOM 687 N N . LYS A 1 85 ? 13.730 7.895 -14.690 1.00 52.44 85 LYS A N 1
ATOM 688 C CA . LYS A 1 85 ? 15.175 8.092 -14.527 1.00 52.44 85 LYS A CA 1
ATOM 689 C C . LYS A 1 85 ? 15.591 8.934 -13.315 1.00 52.44 85 LYS A C 1
ATOM 691 O O . LYS A 1 85 ? 16.793 9.069 -13.111 1.00 52.44 85 LYS A O 1
ATOM 696 N N . LYS A 1 86 ? 14.670 9.606 -12.607 1.00 52.53 86 LYS A N 1
ATOM 697 C CA . LYS A 1 86 ? 15.056 10.705 -11.688 1.00 52.53 86 LYS A CA 1
ATOM 698 C C . LYS A 1 86 ? 14.260 10.841 -10.394 1.00 52.53 86 LYS A C 1
ATOM 700 O O . LYS A 1 86 ? 14.793 11.426 -9.459 1.00 52.53 86 LYS A O 1
ATOM 705 N N . ALA A 1 87 ? 13.019 10.367 -10.328 1.00 54.00 87 ALA A N 1
ATOM 706 C CA . ALA A 1 87 ? 12.212 10.498 -9.120 1.00 54.00 87 ALA A CA 1
ATOM 707 C C . ALA A 1 87 ? 11.880 9.106 -8.605 1.00 54.00 87 ALA A C 1
ATOM 709 O O . ALA A 1 87 ? 11.189 8.343 -9.273 1.00 54.00 87 ALA A O 1
ATOM 710 N N . ALA A 1 88 ? 12.388 8.778 -7.426 1.00 67.75 88 ALA A N 1
ATOM 711 C CA . ALA A 1 88 ? 11.979 7.569 -6.755 1.00 67.75 88 ALA A CA 1
ATOM 712 C C . ALA A 1 88 ? 10.584 7.816 -6.162 1.00 67.75 88 ALA A C 1
ATOM 714 O O . ALA A 1 88 ? 10.401 8.734 -5.358 1.00 67.75 88 ALA A O 1
ATOM 715 N N . LEU A 1 89 ? 9.596 7.034 -6.605 1.00 77.12 89 LEU A N 1
ATOM 716 C CA . LEU A 1 89 ? 8.181 7.152 -6.229 1.00 77.12 89 LEU A CA 1
ATOM 717 C C . LEU A 1 89 ? 7.991 7.310 -4.708 1.00 77.12 89 LEU A C 1
ATOM 719 O O . LEU A 1 89 ? 7.143 8.078 -4.260 1.00 77.12 89 LEU A O 1
ATOM 723 N N . HIS A 1 90 ? 8.848 6.664 -3.912 1.00 77.69 90 HIS A N 1
ATOM 724 C CA . HIS A 1 90 ? 8.843 6.752 -2.454 1.00 77.69 90 HIS A CA 1
ATOM 725 C C . HIS A 1 90 ? 8.975 8.185 -1.907 1.00 77.69 90 HIS A C 1
ATOM 727 O O . HIS A 1 90 ? 8.346 8.503 -0.900 1.00 77.69 90 HIS A O 1
ATOM 733 N N . HIS A 1 91 ? 9.752 9.070 -2.545 1.00 81.38 91 HIS A N 1
ATOM 734 C CA . HIS A 1 91 ? 9.890 10.456 -2.085 1.00 81.38 91 HIS A CA 1
ATOM 735 C C . HIS A 1 91 ? 8.582 11.225 -2.251 1.00 81.38 91 HIS A C 1
ATOM 737 O O . HIS A 1 91 ? 8.195 11.980 -1.362 1.00 81.38 91 HIS A O 1
ATOM 743 N N . LEU A 1 92 ? 7.889 10.994 -3.368 1.00 82.50 92 LEU A N 1
ATOM 744 C CA . LEU A 1 92 ? 6.602 11.621 -3.661 1.00 82.50 92 LEU A CA 1
ATOM 745 C C . LEU A 1 92 ? 5.483 11.066 -2.770 1.00 82.50 92 LEU A C 1
ATOM 747 O O . LEU A 1 92 ? 4.565 11.800 -2.422 1.00 82.50 92 LEU A O 1
ATOM 751 N N . LEU A 1 93 ? 5.581 9.798 -2.362 1.00 87.44 93 LEU A N 1
ATOM 752 C CA . LEU A 1 93 ? 4.636 9.162 -1.440 1.00 87.44 93 LEU A CA 1
ATOM 753 C C . LEU A 1 93 ? 4.930 9.446 0.040 1.00 87.44 93 LEU A C 1
ATOM 755 O O . LEU A 1 93 ? 4.072 9.197 0.880 1.00 87.44 93 LEU A O 1
ATOM 759 N N . SER A 1 94 ? 6.112 9.964 0.385 1.00 88.88 94 SER A N 1
ATOM 760 C CA . SER A 1 94 ? 6.518 10.192 1.780 1.00 88.88 94 SER A CA 1
ATOM 761 C C . SER A 1 94 ? 5.501 11.009 2.601 1.00 88.88 94 SER A C 1
ATOM 763 O O . SER A 1 94 ? 5.171 10.573 3.710 1.00 88.88 94 SER A O 1
ATOM 765 N N . PRO A 1 95 ? 4.927 12.121 2.086 1.00 91.69 95 PRO A N 1
ATOM 766 C CA . PRO A 1 95 ? 3.883 12.860 2.800 1.00 91.69 95 PRO A CA 1
ATOM 767 C C . PRO A 1 95 ? 2.637 12.006 3.063 1.00 91.69 95 PRO A C 1
ATOM 769 O O . PRO A 1 95 ? 2.188 11.923 4.202 1.00 91.69 95 PRO A O 1
ATOM 772 N N . LEU A 1 96 ? 2.160 11.279 2.047 1.00 92.56 96 LEU A N 1
ATOM 773 C CA . LEU A 1 96 ? 1.006 10.386 2.168 1.00 92.56 96 LEU A CA 1
ATOM 774 C C . LEU A 1 96 ? 1.242 9.296 3.219 1.00 92.56 96 LEU A C 1
ATOM 776 O O . LEU A 1 96 ? 0.392 9.049 4.067 1.00 92.56 96 LEU A O 1
ATOM 780 N N . ILE A 1 97 ? 2.414 8.657 3.208 1.00 91.56 97 ILE A N 1
ATOM 781 C CA . ILE A 1 97 ? 2.751 7.627 4.200 1.00 91.56 97 ILE A CA 1
ATOM 782 C C . ILE A 1 9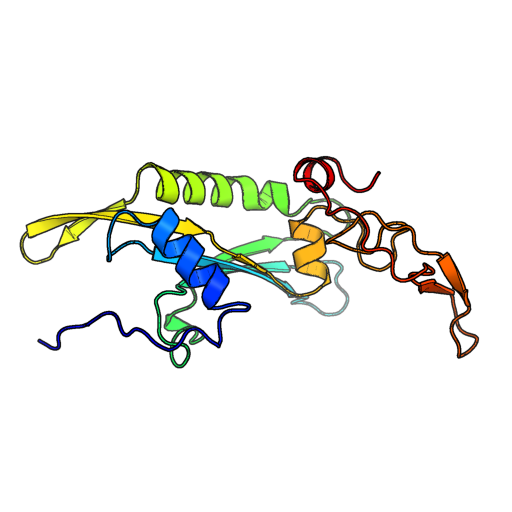7 ? 2.808 8.216 5.616 1.00 91.56 97 ILE A C 1
ATOM 784 O O . ILE A 1 97 ? 2.441 7.536 6.575 1.00 91.56 97 ILE A O 1
ATOM 788 N N . LYS A 1 98 ? 3.263 9.464 5.776 1.00 94.19 98 LYS A N 1
ATOM 789 C CA . LYS A 1 98 ? 3.274 10.143 7.077 1.00 94.19 98 LYS A CA 1
ATOM 790 C C . LYS A 1 98 ? 1.853 10.386 7.590 1.00 94.19 98 LYS A C 1
ATOM 792 O O . LYS A 1 98 ? 1.596 10.102 8.756 1.00 94.19 98 LYS A O 1
ATOM 797 N N . GLU A 1 99 ? 0.953 10.856 6.733 1.00 95.00 99 GLU A N 1
ATOM 798 C CA . GLU A 1 99 ? -0.458 11.081 7.079 1.00 95.00 99 GLU A CA 1
ATOM 799 C C . GLU A 1 99 ? -1.181 9.766 7.395 1.00 95.00 99 GLU A C 1
ATOM 801 O O . GLU A 1 99 ? -1.855 9.667 8.417 1.00 95.00 99 GLU A O 1
ATOM 806 N N . LEU A 1 100 ? -0.962 8.712 6.602 1.00 94.75 100 LEU A N 1
ATOM 807 C CA . LEU A 1 100 ? -1.528 7.385 6.872 1.00 94.75 100 LEU A CA 1
ATOM 808 C C . LEU A 1 100 ? -1.074 6.829 8.227 1.00 94.75 100 LEU A C 1
ATOM 810 O O . LEU A 1 100 ? -1.883 6.273 8.960 1.00 94.75 100 LEU A O 1
ATOM 814 N N . LYS A 1 101 ? 0.194 7.030 8.605 1.00 94.69 101 LYS A N 1
ATOM 815 C CA . LYS A 1 101 ? 0.687 6.647 9.939 1.00 94.69 101 LYS A CA 1
ATOM 816 C C . LYS A 1 101 ? 0.041 7.451 11.063 1.00 94.69 101 LYS A C 1
ATOM 818 O O . LYS A 1 101 ? -0.165 6.908 12.141 1.00 94.69 101 LYS A O 1
ATOM 823 N N . GLN A 1 102 ? -0.261 8.729 10.830 1.00 95.44 102 GLN A N 1
ATOM 824 C CA . GLN A 1 102 ? -0.988 9.549 11.801 1.00 95.44 102 GLN A CA 1
ATOM 825 C C . GLN A 1 102 ? -2.435 9.070 11.958 1.00 95.44 102 GLN A C 1
ATOM 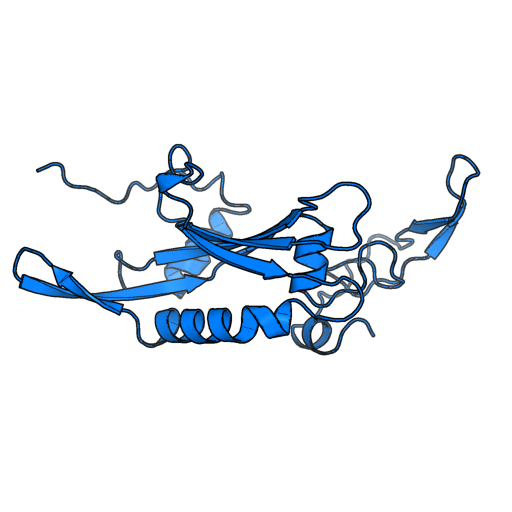827 O O . GLN A 1 102 ? -2.912 8.967 13.086 1.00 95.44 102 GLN A O 1
ATOM 832 N N . LEU A 1 103 ? -3.106 8.717 10.859 1.00 94.75 103 LEU A N 1
ATOM 833 C CA . LEU A 1 103 ? -4.447 8.125 10.891 1.00 94.75 103 LEU A CA 1
ATOM 834 C C . LEU A 1 103 ? -4.464 6.752 11.577 1.00 94.75 103 LEU A C 1
ATOM 836 O O . LEU A 1 103 ? -5.433 6.426 12.257 1.00 94.75 103 LEU A O 1
ATOM 840 N N . GLU A 1 104 ? -3.399 5.966 11.438 1.00 94.62 104 GLU A N 1
ATOM 841 C CA . GLU A 1 104 ? -3.246 4.691 12.141 1.00 94.62 104 GLU A CA 1
ATOM 842 C C . GLU A 1 104 ? -3.023 4.892 13.650 1.00 94.62 104 GLU A C 1
ATOM 844 O O . GLU A 1 104 ? -3.620 4.191 14.465 1.00 94.62 104 GLU A O 1
ATOM 849 N N . SER A 1 105 ? -2.174 5.849 14.050 1.00 93.38 105 SER A N 1
ATOM 850 C CA . SER A 1 105 ? -1.813 6.039 15.461 1.00 93.38 105 SER A CA 1
ATOM 851 C C . SER A 1 105 ? -2.846 6.836 16.252 1.00 93.38 105 SER A C 1
ATOM 853 O O . SER A 1 105 ? -3.229 6.452 17.356 1.00 93.38 105 SER A O 1
ATOM 855 N N . SER A 1 106 ? -3.248 7.982 15.709 1.00 93.88 106 SER A N 1
ATOM 856 C CA . SER A 1 106 ? -4.062 8.985 16.398 1.00 93.88 106 SER A CA 1
ATOM 857 C C . SER A 1 106 ? -5.532 8.892 16.010 1.00 93.88 106 SER A C 1
ATOM 859 O O . SER A 1 106 ? -6.387 9.301 16.790 1.00 93.88 106 SER A O 1
ATOM 861 N N . GLY A 1 107 ? -5.822 8.330 14.835 1.00 93.50 107 GLY A N 1
ATOM 862 C CA . GLY A 1 107 ? -7.164 8.309 14.273 1.00 93.50 107 GLY A CA 1
ATOM 863 C C . GLY A 1 107 ? -7.664 9.691 13.860 1.00 93.50 107 GLY A C 1
ATOM 864 O O . GLY A 1 107 ? -6.961 10.701 13.925 1.00 93.50 107 GLY A O 1
ATOM 865 N N . MET A 1 108 ? -8.910 9.709 13.414 1.00 93.38 108 MET A N 1
ATOM 866 C CA . MET A 1 108 ? -9.670 10.887 13.039 1.00 93.38 108 MET A CA 1
ATOM 867 C C . MET A 1 108 ? -10.854 11.012 13.987 1.00 93.38 108 MET A C 1
ATOM 869 O O . MET A 1 108 ? -11.662 10.090 14.104 1.00 93.38 108 MET A O 1
ATOM 873 N N . HIS A 1 109 ? -10.942 12.148 14.671 1.00 94.00 109 HIS A N 1
ATOM 874 C CA . HIS A 1 109 ? -12.074 12.459 15.528 1.00 94.00 109 HIS A CA 1
ATOM 875 C C . HIS A 1 109 ? -13.264 12.897 14.673 1.00 94.00 109 HIS A C 1
ATOM 877 O O . HIS A 1 109 ? -13.135 13.789 13.830 1.00 94.00 109 HIS A O 1
ATOM 883 N N . ILE A 1 110 ? -14.404 12.250 14.878 1.00 92.69 110 ILE A N 1
ATOM 884 C CA . ILE A 1 110 ? -15.642 12.489 14.148 1.00 92.69 110 ILE A CA 1
ATOM 885 C C . ILE A 1 110 ? -16.744 12.773 15.164 1.00 92.69 110 ILE A C 1
ATOM 887 O O . ILE A 1 110 ? -16.899 12.057 16.154 1.00 92.69 110 ILE A O 1
ATOM 891 N N . VAL A 1 111 ? -17.527 13.808 14.871 1.00 93.25 111 VAL A N 1
ATOM 892 C CA . VAL A 1 111 ? -18.762 14.128 15.584 1.00 93.25 111 VAL A CA 1
ATOM 893 C C . VAL A 1 111 ? -19.925 13.710 14.690 1.00 93.25 111 VAL A C 1
ATOM 895 O O . VAL A 1 111 ? -20.094 14.235 13.586 1.00 93.25 111 VAL A O 1
ATOM 898 N N . GLY A 1 112 ? -20.686 12.720 15.143 1.00 88.81 112 GLY A N 1
ATOM 899 C CA . GLY A 1 112 ? -21.886 12.225 14.487 1.00 88.81 112 GLY A CA 1
ATOM 900 C C . GLY A 1 112 ? -22.994 13.275 14.450 1.00 88.81 112 GLY A C 1
ATOM 901 O O . GLY A 1 112 ? -23.013 14.233 15.223 1.00 88.81 112 GLY A O 1
ATOM 902 N N . SER A 1 113 ? -23.958 13.090 13.549 1.00 88.62 113 SER A N 1
ATOM 903 C CA . SER A 1 113 ? -25.121 13.984 13.429 1.00 88.62 113 SER A CA 1
ATOM 904 C C . SER A 1 113 ? -26.017 13.992 14.672 1.00 88.62 113 SER A C 1
ATOM 906 O O . SER A 1 113 ? -26.785 14.926 14.874 1.00 88.62 113 SER A O 1
ATOM 908 N N . ASP A 1 114 ? -25.932 12.943 15.483 1.00 92.06 114 ASP A N 1
ATOM 909 C CA . ASP A 1 114 ? -26.581 12.778 16.784 1.00 92.06 114 ASP A CA 1
ATOM 910 C C . ASP A 1 114 ? -25.768 13.381 17.947 1.00 92.06 114 ASP A C 1
ATOM 912 O O . ASP A 1 114 ? -26.199 13.314 19.097 1.00 92.06 114 ASP A O 1
ATOM 916 N N . GLY A 1 115 ? -24.607 13.980 17.661 1.00 91.06 115 GLY A N 1
ATOM 917 C CA . GLY A 1 115 ? -23.676 14.505 18.658 1.00 91.06 115 GLY A CA 1
ATOM 918 C C . GLY A 1 115 ? -22.784 13.439 19.294 1.00 91.06 115 GLY A C 1
ATOM 919 O O . GLY A 1 115 ? -22.015 13.770 20.194 1.00 91.06 115 GLY A O 1
ATOM 920 N N . ALA A 1 116 ? -22.861 12.177 18.853 1.00 90.69 116 ALA A N 1
ATOM 921 C CA . ALA A 1 116 ? -21.961 11.139 19.333 1.00 90.69 116 ALA A CA 1
ATOM 922 C C . ALA A 1 116 ? -20.537 11.403 18.836 1.00 90.69 116 ALA A C 1
ATOM 924 O O . ALA A 1 116 ? -20.303 11.630 17.651 1.00 90.69 116 ALA A O 1
ATOM 925 N N . GLU A 1 117 ? -19.570 11.337 19.739 1.00 93.38 117 GLU A N 1
ATOM 926 C CA . GLU A 1 117 ? -18.163 11.528 19.416 1.00 93.38 117 GLU A CA 1
ATOM 927 C C . GLU A 1 117 ? -17.445 10.187 19.354 1.00 93.38 117 GLU A C 1
ATOM 929 O O . GLU A 1 117 ? -17.546 9.363 20.266 1.00 93.38 117 GLU A O 1
ATOM 934 N N . PHE A 1 118 ? -16.690 9.969 18.284 1.00 91.19 118 PHE A N 1
ATOM 935 C CA . PHE A 1 118 ? -15.889 8.765 18.136 1.00 91.19 118 PHE A CA 1
ATOM 936 C C . PHE A 1 118 ? -14.599 9.057 17.377 1.00 91.19 118 PHE A C 1
ATOM 938 O O . PHE A 1 118 ? -14.509 9.973 16.560 1.00 91.19 118 PHE A O 1
ATOM 945 N N . THR A 1 119 ? -13.573 8.265 17.664 1.00 93.81 119 THR A N 1
ATOM 946 C CA . THR A 1 119 ? -12.294 8.318 16.957 1.00 93.81 119 THR A CA 1
ATOM 947 C C . THR A 1 119 ? -12.183 7.085 16.080 1.00 93.81 119 THR A C 1
ATOM 949 O O . THR A 1 119 ? -12.307 5.966 16.574 1.00 93.81 119 THR A O 1
ATOM 952 N N . VAL A 1 120 ? -11.947 7.293 14.786 1.00 93.88 120 VAL A N 1
ATOM 953 C CA . VAL A 1 120 ? -11.787 6.223 13.794 1.00 93.88 120 VAL A CA 1
ATOM 954 C C . VAL A 1 120 ? -10.343 6.150 13.350 1.00 93.88 120 VAL A C 1
ATOM 956 O O . VAL A 1 120 ? -9.791 7.153 12.894 1.00 93.88 120 VAL A O 1
ATOM 959 N N . LYS A 1 121 ? -9.728 4.973 13.432 1.00 95.56 121 LYS A N 1
ATOM 960 C CA . LYS A 1 121 ? -8.386 4.752 12.891 1.00 95.56 121 LYS A CA 1
ATOM 961 C C . LYS A 1 121 ? -8.461 4.208 11.473 1.00 95.56 121 LYS A C 1
ATOM 963 O O . LYS A 1 121 ? -9.406 3.513 11.101 1.00 95.56 121 LYS A O 1
ATOM 968 N N . ALA A 1 122 ? -7.452 4.528 10.668 1.00 94.81 122 ALA A N 1
ATOM 969 C CA . ALA A 1 122 ? -7.311 3.969 9.329 1.00 94.81 122 ALA A CA 1
ATOM 970 C C . ALA A 1 122 ? -5.992 3.205 9.209 1.00 94.81 122 ALA A C 1
ATOM 972 O O . ALA A 1 122 ? -4.917 3.758 9.430 1.00 94.81 122 ALA A O 1
ATOM 973 N N . HIS A 1 123 ? -6.079 1.936 8.822 1.00 94.00 123 HIS A N 1
ATOM 974 C CA . HIS A 1 123 ? -4.955 1.013 8.736 1.00 94.00 123 HIS A CA 1
ATOM 975 C C . HIS A 1 123 ? -4.668 0.672 7.276 1.00 94.00 123 HIS A C 1
ATOM 977 O O . HIS A 1 123 ? -5.506 0.089 6.583 1.00 94.00 123 HIS A O 1
ATOM 983 N N . LEU A 1 124 ? -3.464 0.997 6.803 1.00 92.50 124 LEU A N 1
ATOM 984 C CA . LEU A 1 124 ? -2.996 0.562 5.490 1.00 92.50 124 LEU A CA 1
ATOM 985 C C . LEU A 1 124 ? -2.556 -0.906 5.564 1.00 92.50 124 LEU A C 1
ATOM 987 O O . LEU A 1 124 ? -1.504 -1.215 6.120 1.00 92.50 124 LEU A O 1
ATOM 991 N N . LEU A 1 125 ? -3.344 -1.808 4.980 1.00 89.44 125 LEU A N 1
ATOM 992 C CA . LEU A 1 125 ? -3.079 -3.250 5.044 1.00 89.44 125 LEU A CA 1
ATOM 993 C C . LEU A 1 125 ? -2.310 -3.763 3.828 1.00 89.44 125 LEU A C 1
ATOM 995 O O . LEU A 1 125 ? -1.538 -4.714 3.934 1.00 89.44 125 LEU A O 1
ATOM 999 N N . ILE A 1 126 ? -2.534 -3.152 2.665 1.00 88.12 126 ILE A N 1
ATOM 1000 C CA . ILE A 1 126 ? -1.979 -3.610 1.391 1.00 88.12 126 ILE A CA 1
ATOM 1001 C C . ILE A 1 126 ? -1.494 -2.400 0.596 1.00 88.12 126 ILE A C 1
ATOM 1003 O O . ILE A 1 126 ? -2.181 -1.388 0.514 1.00 88.12 126 ILE A O 1
ATOM 1007 N N . ALA A 1 127 ? -0.322 -2.522 -0.023 1.00 89.50 127 ALA A N 1
ATOM 1008 C CA . ALA A 1 127 ? 0.124 -1.639 -1.093 1.00 89.50 127 ALA A CA 1
ATOM 1009 C C . ALA A 1 127 ? 0.365 -2.488 -2.345 1.00 89.50 127 ALA A C 1
ATOM 1011 O O . ALA A 1 127 ? 1.104 -3.473 -2.297 1.00 89.50 127 ALA A O 1
ATOM 1012 N N . SER A 1 128 ? -0.306 -2.152 -3.442 1.00 89.38 128 SER A N 1
ATOM 1013 C CA . SER A 1 128 ? -0.354 -2.962 -4.657 1.00 89.38 128 SER A CA 1
ATOM 1014 C C . SER A 1 128 ? -0.326 -2.097 -5.920 1.00 89.38 128 SER A C 1
ATOM 1016 O O . SER A 1 128 ? -0.298 -0.870 -5.857 1.00 89.38 128 SER A O 1
ATOM 1018 N N . GLY A 1 129 ? -0.290 -2.754 -7.070 1.00 87.44 129 GLY A N 1
ATOM 1019 C CA . GLY A 1 129 ? -0.148 -2.154 -8.388 1.00 87.44 129 GLY A CA 1
ATOM 1020 C C . GLY A 1 129 ? 0.170 -3.226 -9.423 1.00 87.44 129 GLY A C 1
ATOM 1021 O O . GLY A 1 129 ? 0.184 -4.425 -9.119 1.00 87.44 129 GLY A O 1
ATOM 1022 N N . ASP A 1 130 ? 0.476 -2.801 -10.642 1.00 84.62 130 ASP A N 1
ATOM 1023 C CA . ASP A 1 130 ? 1.057 -3.691 -11.639 1.00 84.62 130 ASP A CA 1
ATOM 1024 C C . ASP A 1 130 ? 2.485 -4.121 -11.236 1.00 84.62 130 ASP A C 1
ATOM 1026 O O . ASP A 1 130 ? 3.059 -3.689 -10.230 1.00 84.62 130 ASP A O 1
ATOM 1030 N N . ILE A 1 131 ? 3.087 -5.027 -12.012 1.00 78.44 131 ILE A N 1
ATOM 1031 C CA . ILE A 1 131 ? 4.431 -5.528 -11.704 1.00 78.44 131 ILE A CA 1
ATOM 1032 C C . ILE A 1 131 ? 5.425 -4.362 -11.622 1.00 78.44 131 ILE A C 1
ATOM 1034 O O . ILE A 1 131 ? 6.256 -4.367 -10.718 1.00 78.44 131 ILE A O 1
ATOM 1038 N N . VAL A 1 132 ? 5.349 -3.363 -12.499 1.00 78.12 132 VAL A N 1
ATOM 1039 C CA . VAL A 1 132 ? 6.298 -2.243 -12.465 1.00 78.12 132 VAL A CA 1
ATOM 1040 C C . VAL A 1 132 ? 6.037 -1.344 -11.254 1.00 78.12 132 VAL A C 1
ATOM 1042 O O . VAL A 1 132 ? 6.969 -1.066 -10.502 1.00 78.12 132 VAL A O 1
ATOM 1045 N N . GLY A 1 133 ? 4.783 -0.989 -10.986 1.00 80.75 133 GLY A N 1
ATOM 1046 C CA . GLY A 1 133 ? 4.387 -0.137 -9.868 1.00 80.75 133 GLY A CA 1
ATOM 1047 C C . GLY A 1 133 ? 4.729 -0.727 -8.501 1.00 80.75 133 GLY A C 1
ATOM 1048 O O . GLY A 1 133 ? 5.293 -0.035 -7.657 1.00 80.75 133 GLY A O 1
ATOM 1049 N N . VAL A 1 134 ? 4.486 -2.024 -8.279 1.00 83.19 134 VAL A N 1
ATOM 1050 C CA . VAL A 1 134 ? 4.897 -2.687 -7.024 1.00 83.19 134 VAL A CA 1
ATOM 1051 C C . VAL A 1 134 ? 6.418 -2.737 -6.899 1.00 83.19 134 VAL A C 1
ATOM 1053 O O . VAL A 1 134 ? 6.959 -2.597 -5.807 1.00 83.19 134 VAL A O 1
ATOM 1056 N N . THR A 1 135 ? 7.126 -2.928 -8.011 1.00 78.81 135 THR A N 1
ATOM 1057 C CA . THR A 1 135 ? 8.588 -2.876 -8.021 1.00 78.81 135 THR A CA 1
ATOM 1058 C C . THR A 1 135 ? 9.095 -1.492 -7.595 1.00 78.81 135 THR A C 1
ATOM 1060 O O . THR A 1 135 ? 9.988 -1.432 -6.749 1.00 78.81 135 THR A O 1
ATOM 1063 N N . ASP A 1 136 ? 8.478 -0.413 -8.080 1.00 79.31 136 ASP A N 1
ATOM 1064 C CA . ASP A 1 136 ? 8.810 0.962 -7.686 1.00 79.31 136 ASP A CA 1
ATOM 1065 C C . ASP A 1 136 ? 8.449 1.256 -6.218 1.00 79.31 136 ASP A C 1
ATOM 1067 O O . ASP A 1 136 ? 9.229 1.893 -5.506 1.00 79.31 136 ASP A O 1
ATOM 1071 N N . LEU A 1 137 ? 7.304 0.759 -5.730 1.00 81.56 137 LEU A N 1
ATOM 1072 C CA . LEU A 1 137 ? 6.905 0.865 -4.317 1.00 81.56 137 LEU A CA 1
ATOM 1073 C C . LEU A 1 137 ? 7.893 0.164 -3.377 1.00 81.56 137 LEU A C 1
ATOM 1075 O O . LEU A 1 137 ? 8.174 0.662 -2.288 1.00 81.56 137 LEU A O 1
ATOM 1079 N N . CYS A 1 138 ? 8.408 -0.993 -3.791 1.00 79.25 138 CYS A N 1
ATOM 1080 C CA . CYS A 1 138 ? 9.328 -1.812 -3.007 1.00 79.25 138 CYS A CA 1
ATOM 1081 C C . CYS A 1 138 ? 10.805 -1.428 -3.184 1.00 79.25 138 CYS A C 1
ATOM 1083 O O . CYS A 1 138 ? 11.652 -2.132 -2.637 1.00 79.25 138 CYS A O 1
ATOM 1085 N N . ASN A 1 139 ? 11.119 -0.384 -3.964 1.00 77.00 139 ASN A N 1
ATOM 1086 C CA . ASN A 1 139 ? 12.491 -0.031 -4.351 1.00 77.00 139 ASN A CA 1
ATOM 1087 C C . ASN A 1 139 ? 13.286 -1.244 -4.891 1.00 77.00 139 ASN A C 1
ATOM 1089 O O . ASN A 1 139 ? 14.452 -1.457 -4.564 1.00 77.00 139 ASN A O 1
ATOM 1093 N N . HIS A 1 140 ? 12.618 -2.091 -5.677 1.00 78.69 140 HIS A N 1
ATOM 1094 C CA . HIS A 1 140 ? 13.164 -3.341 -6.200 1.00 78.69 140 HIS A CA 1
ATOM 1095 C C . HIS A 1 140 ? 13.704 -3.128 -7.619 1.00 78.69 140 HIS A C 1
ATOM 1097 O O . HIS A 1 140 ? 13.147 -2.355 -8.393 1.00 78.69 140 HIS A O 1
ATOM 1103 N N . SER A 1 141 ? 14.711 -3.889 -8.047 1.00 76.44 141 SER A N 1
ATOM 1104 C CA . SER A 1 141 ? 15.314 -3.731 -9.388 1.00 76.44 141 SER A CA 1
ATOM 1105 C C . SER A 1 141 ? 14.500 -4.373 -10.535 1.00 76.44 141 SER A C 1
ATOM 1107 O O . SER A 1 141 ? 14.986 -4.553 -11.651 1.00 76.44 141 SER A O 1
ATOM 1109 N N . GLY A 1 142 ? 13.248 -4.752 -10.270 1.00 77.50 142 GLY A N 1
ATOM 1110 C CA . GLY A 1 142 ? 12.365 -5.447 -11.213 1.00 77.50 142 GLY A CA 1
ATOM 1111 C C . GLY A 1 142 ? 12.664 -6.933 -11.447 1.00 77.50 142 GLY A C 1
ATOM 1112 O O . GLY A 1 142 ? 13.584 -7.517 -10.889 1.00 77.50 142 GLY A O 1
ATOM 1113 N N . HIS A 1 143 ? 11.845 -7.552 -12.298 1.00 73.69 143 HIS A N 1
ATOM 1114 C CA . HIS A 1 143 ? 11.855 -8.995 -12.584 1.00 73.69 143 HIS A CA 1
ATOM 1115 C C . HIS A 1 143 ? 13.069 -9.467 -13.407 1.00 73.69 143 HIS A C 1
ATOM 1117 O O . HIS A 1 143 ? 13.315 -10.663 -13.511 1.00 73.69 143 HIS A O 1
ATOM 1123 N N . SER A 1 144 ? 13.808 -8.535 -14.016 1.00 78.06 144 SER A N 1
ATOM 1124 C CA . SER A 1 144 ? 14.994 -8.825 -14.833 1.00 78.06 144 SER A CA 1
ATOM 1125 C C . SER A 1 144 ? 16.312 -8.677 -14.058 1.00 78.06 144 SER A C 1
ATOM 1127 O O . SER A 1 144 ? 17.386 -8.791 -14.655 1.00 78.06 144 SER A O 1
ATOM 1129 N N . SER A 1 145 ? 16.257 -8.398 -12.750 1.00 82.81 145 SER A N 1
ATOM 1130 C CA . SER A 1 145 ? 17.449 -8.281 -11.909 1.00 82.81 145 SER A CA 1
ATOM 1131 C C . SER A 1 145 ? 18.023 -9.647 -11.532 1.00 82.81 145 SER A C 1
ATOM 1133 O O . SER A 1 145 ? 17.372 -10.682 -11.687 1.00 82.81 145 SER A O 1
ATOM 1135 N N . ILE A 1 146 ? 19.261 -9.652 -11.024 1.00 84.81 146 ILE A N 1
ATOM 1136 C CA . ILE A 1 146 ? 19.891 -10.865 -10.480 1.00 84.81 146 ILE A CA 1
ATOM 1137 C C . ILE A 1 146 ? 19.013 -11.431 -9.360 1.00 84.81 146 ILE A C 1
ATOM 1139 O O . ILE A 1 146 ? 18.724 -12.621 -9.373 1.00 84.81 146 ILE A O 1
ATOM 1143 N N . PHE A 1 147 ? 18.475 -10.572 -8.496 1.00 85.31 147 PHE A N 1
ATOM 1144 C CA . PHE A 1 147 ? 17.540 -10.930 -7.433 1.00 85.31 147 PHE A CA 1
ATOM 1145 C C . PHE A 1 147 ? 16.093 -10.587 -7.817 1.00 85.31 147 PHE A C 1
ATOM 1147 O O . PHE A 1 147 ? 15.413 -9.827 -7.138 1.00 85.31 147 PHE A O 1
ATOM 1154 N N . GLY A 1 148 ? 15.601 -11.138 -8.931 1.00 81.12 148 GLY A N 1
ATOM 1155 C CA . GLY A 1 148 ? 14.304 -10.757 -9.510 1.00 81.12 148 GLY A CA 1
ATOM 1156 C C . GLY A 1 148 ? 13.066 -11.063 -8.648 1.00 81.12 148 GLY A C 1
ATOM 1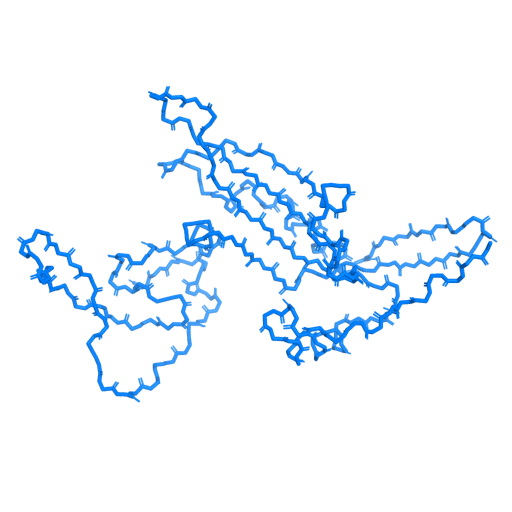157 O O . GLY A 1 148 ? 11.975 -10.568 -8.943 1.00 81.12 148 GLY A O 1
ATOM 1158 N N . CYS A 1 149 ? 13.203 -11.882 -7.599 1.00 84.12 149 CYS A N 1
ATOM 1159 C CA . CYS A 1 149 ? 12.104 -12.248 -6.709 1.00 84.12 149 CYS A CA 1
ATOM 1160 C C . CYS A 1 149 ? 11.930 -11.236 -5.567 1.00 84.12 149 CYS A C 1
ATOM 1162 O O . CYS A 1 149 ? 12.861 -10.941 -4.819 1.00 84.12 149 CYS A O 1
ATOM 1164 N N . ARG A 1 150 ? 10.689 -10.782 -5.363 1.00 81.56 150 ARG A N 1
ATOM 1165 C CA . ARG A 1 150 ? 10.322 -9.851 -4.281 1.00 81.56 150 ARG A CA 1
ATOM 1166 C C . ARG A 1 150 ? 10.163 -10.522 -2.927 1.00 81.56 150 ARG A C 1
ATOM 1168 O O . ARG A 1 150 ? 10.127 -9.838 -1.920 1.00 81.56 150 ARG A O 1
ATOM 1175 N N . ILE A 1 151 ? 10.012 -11.841 -2.893 1.00 84.44 151 ILE A N 1
ATOM 1176 C CA . ILE A 1 151 ? 9.780 -12.585 -1.651 1.00 84.44 151 ILE A CA 1
ATOM 1177 C C . ILE A 1 151 ? 11.110 -13.052 -1.070 1.00 84.44 151 ILE A C 1
ATOM 1179 O O . ILE A 1 151 ? 11.292 -13.007 0.141 1.00 84.44 151 ILE A O 1
ATOM 1183 N N . CYS A 1 152 ? 12.057 -13.458 -1.916 1.00 85.50 152 CYS A N 1
ATOM 1184 C CA . CYS A 1 152 ? 13.322 -14.047 -1.496 1.00 85.50 152 CYS A CA 1
ATOM 1185 C C . CYS A 1 152 ? 14.507 -13.523 -2.327 1.00 85.50 152 CYS A C 1
ATOM 1187 O O . CYS A 1 152 ? 14.332 -13.191 -3.499 1.00 85.50 152 CYS A O 1
ATOM 1189 N N . PRO A 1 153 ? 15.724 -13.473 -1.759 1.00 84.50 153 PRO A N 1
ATOM 1190 C CA . PRO A 1 153 ? 16.923 -13.018 -2.457 1.00 84.50 153 PRO A CA 1
ATOM 1191 C C . PRO A 1 153 ? 17.596 -14.185 -3.198 1.00 84.50 153 PRO A C 1
ATOM 1193 O O . PRO A 1 153 ? 18.782 -14.446 -3.022 1.00 84.50 153 PRO A O 1
ATOM 1196 N N . ILE A 1 154 ? 16.828 -14.951 -3.975 1.00 85.88 154 ILE A N 1
ATOM 1197 C CA . ILE A 1 154 ? 17.391 -16.020 -4.805 1.00 85.88 154 ILE A CA 1
ATOM 1198 C C . ILE A 1 154 ? 17.995 -15.418 -6.077 1.00 85.88 154 ILE A C 1
ATOM 1200 O O . ILE A 1 154 ? 17.377 -14.573 -6.730 1.00 85.88 154 ILE A O 1
ATOM 1204 N N . GLU A 1 155 ? 19.199 -15.860 -6.427 1.00 86.38 155 GLU A N 1
ATOM 1205 C CA . GLU A 1 155 ? 19.865 -15.429 -7.651 1.00 86.38 155 GLU A CA 1
ATOM 1206 C C . GLU A 1 155 ? 19.249 -16.088 -8.885 1.00 86.38 155 GLU A C 1
ATOM 1208 O O . GLU A 1 155 ? 18.924 -17.277 -8.913 1.00 86.38 155 GLU A O 1
ATOM 1213 N N . THR A 1 156 ? 19.110 -15.294 -9.939 1.00 85.50 156 THR A N 1
ATOM 1214 C CA . THR A 1 156 ? 18.650 -15.741 -11.246 1.00 85.50 156 THR A CA 1
ATOM 1215 C C . THR A 1 156 ? 19.825 -15.989 -12.178 1.00 85.50 156 THR A C 1
ATOM 1217 O O . THR A 1 156 ? 20.767 -15.197 -12.295 1.00 85.50 156 THR A O 1
ATOM 1220 N N . THR A 1 157 ? 19.727 -17.064 -12.946 1.00 85.25 157 THR A N 1
ATOM 1221 C CA . THR A 1 157 ? 20.668 -17.361 -14.019 1.00 85.25 157 THR A CA 1
ATOM 1222 C C . THR A 1 157 ? 20.190 -16.742 -15.323 1.00 85.25 157 THR A C 1
ATOM 1224 O O . THR A 1 157 ? 19.008 -16.781 -15.664 1.00 85.25 157 THR A O 1
ATOM 1227 N N . CYS A 1 158 ? 21.125 -16.156 -16.064 1.00 85.19 158 CYS A N 1
ATOM 1228 C CA . CYS A 1 158 ? 20.869 -15.637 -17.397 1.00 85.19 158 CYS A CA 1
ATOM 1229 C C . CYS A 1 158 ? 20.900 -16.793 -18.404 1.00 85.19 158 CYS A C 1
ATOM 1231 O O . CYS A 1 158 ? 21.940 -17.429 -18.566 1.00 85.19 158 CYS A O 1
ATOM 1233 N N . LEU A 1 159 ? 19.780 -17.065 -19.072 1.00 82.81 159 LEU A N 1
ATOM 1234 C CA . LEU A 1 159 ? 19.689 -18.074 -20.129 1.00 82.81 159 LEU A CA 1
ATOM 1235 C C . LEU A 1 159 ? 19.187 -17.440 -21.426 1.00 82.81 159 LEU A C 1
ATOM 1237 O O . LEU A 1 159 ? 18.440 -16.458 -21.414 1.00 82.81 159 LEU A O 1
ATOM 1241 N N . LEU A 1 160 ? 19.578 -18.021 -22.559 1.00 83.12 160 LEU A N 1
ATOM 1242 C CA . LEU A 1 160 ? 19.036 -17.644 -23.861 1.00 83.12 160 LEU A CA 1
ATOM 1243 C C . LEU A 1 160 ? 17.528 -17.912 -23.900 1.00 83.12 160 LEU A C 1
ATOM 1245 O O . LEU A 1 160 ? 17.042 -18.928 -23.403 1.00 83.12 160 LEU A O 1
ATOM 1249 N N . SER A 1 161 ? 16.781 -16.990 -24.507 1.00 79.12 161 SER A N 1
ATOM 1250 C CA . SER A 1 161 ? 15.360 -17.197 -24.783 1.00 79.12 161 SER A CA 1
ATOM 1251 C C . SER A 1 161 ? 15.164 -18.484 -25.600 1.00 79.12 161 SER A C 1
ATOM 1253 O O . SER A 1 161 ? 15.903 -18.681 -26.568 1.00 79.12 161 SER A O 1
ATOM 1255 N N . PRO A 1 162 ? 14.140 -19.315 -25.315 1.00 72.75 162 PRO A N 1
ATOM 1256 C CA . PRO A 1 162 ? 13.839 -20.516 -26.104 1.00 72.75 162 PRO A CA 1
ATOM 1257 C C . PRO A 1 162 ? 13.646 -20.239 -27.602 1.00 72.75 162 PRO A C 1
ATOM 1259 O O . PRO A 1 162 ? 13.802 -21.128 -28.431 1.00 72.75 162 PRO A O 1
ATOM 1262 N N . LYS A 1 163 ? 13.314 -18.991 -27.961 1.00 79.06 163 LYS A N 1
ATOM 1263 C CA . LYS A 1 163 ? 13.142 -18.533 -29.349 1.00 79.06 163 LYS A CA 1
ATOM 1264 C C . LYS A 1 163 ? 14.418 -17.938 -29.966 1.00 79.06 163 LYS A C 1
ATOM 1266 O O . LYS A 1 163 ? 14.338 -17.312 -31.020 1.00 79.06 163 LYS A O 1
ATOM 1271 N N . GLY A 1 164 ? 15.568 -18.040 -29.296 1.00 75.75 164 GLY A N 1
ATOM 1272 C CA . GLY A 1 164 ? 16.869 -17.546 -29.770 1.00 75.75 164 GLY A CA 1
ATOM 1273 C C . GLY A 1 164 ? 16.999 -16.020 -29.871 1.00 75.75 164 GLY A C 1
ATOM 1274 O O . GLY A 1 164 ? 18.014 -15.519 -30.343 1.00 75.75 164 GLY A O 1
ATOM 1275 N N . LYS A 1 165 ? 15.986 -15.258 -29.439 1.00 73.94 165 LYS A N 1
ATOM 1276 C CA . LYS A 1 165 ? 15.994 -13.789 -29.453 1.00 73.94 165 LYS A CA 1
ATOM 1277 C C . LYS A 1 165 ? 16.102 -13.255 -28.029 1.00 73.94 165 LYS A C 1
ATOM 1279 O O . LYS A 1 165 ? 15.100 -13.166 -27.323 1.00 73.94 165 LYS A O 1
ATOM 1284 N N . GLY A 1 166 ? 17.321 -12.890 -27.637 1.00 79.00 166 GLY A N 1
ATOM 1285 C CA . GLY A 1 166 ? 17.621 -12.249 -26.356 1.00 79.00 166 GLY A CA 1
ATOM 1286 C C . GLY A 1 166 ? 17.870 -13.216 -25.199 1.00 79.00 166 GLY A C 1
ATOM 1287 O O . GLY A 1 166 ? 17.927 -14.434 -25.371 1.00 79.00 166 GLY A O 1
ATOM 1288 N N . TYR A 1 167 ? 18.015 -12.636 -24.010 1.00 81.19 167 TYR A N 1
ATOM 1289 C CA . TYR A 1 167 ? 18.299 -13.334 -22.761 1.00 81.19 167 TYR A CA 1
ATOM 1290 C C . TYR A 1 167 ? 17.164 -13.106 -21.760 1.00 81.19 167 TYR A C 1
ATOM 1292 O O . TYR A 1 167 ? 16.572 -12.028 -21.729 1.00 81.19 167 TYR A O 1
ATOM 1300 N N . GLY A 1 168 ? 16.871 -14.120 -20.950 1.00 82.88 168 GLY A N 1
ATOM 1301 C CA . GLY A 1 168 ? 15.956 -14.043 -19.814 1.00 82.88 168 GLY A CA 1
ATOM 1302 C C . GLY A 1 168 ? 16.662 -14.441 -18.522 1.00 82.88 168 GLY A C 1
ATOM 1303 O O . GLY A 1 168 ? 17.655 -15.171 -18.544 1.00 82.88 168 GLY A O 1
ATOM 1304 N N . ARG A 1 169 ? 16.151 -13.959 -17.390 1.00 84.88 169 ARG A N 1
ATOM 1305 C CA . ARG A 1 169 ? 16.577 -14.381 -16.053 1.00 84.88 169 ARG A CA 1
ATOM 1306 C C . ARG A 1 169 ? 15.638 -15.477 -15.554 1.00 84.88 169 ARG A C 1
ATOM 1308 O O . ARG A 1 169 ? 14.425 -15.291 -15.571 1.00 84.88 169 ARG A O 1
ATOM 1315 N N . TYR A 1 170 ? 16.195 -16.604 -15.124 1.00 84.62 170 TYR A N 1
ATOM 1316 C CA . TYR A 1 170 ? 15.442 -17.766 -14.654 1.00 84.62 170 TYR A CA 1
ATOM 1317 C C . TYR A 1 170 ? 15.932 -18.191 -13.275 1.00 84.62 170 TYR A C 1
ATOM 1319 O O . TYR A 1 170 ? 17.126 -18.136 -12.984 1.00 84.62 170 TYR A O 1
ATOM 1327 N N . PHE A 1 171 ? 15.010 -18.637 -12.430 1.00 84.31 171 PHE A N 1
ATOM 1328 C CA . PHE A 1 171 ? 15.341 -19.225 -11.139 1.00 84.31 171 PHE A CA 1
ATOM 1329 C C . PHE A 1 171 ? 15.800 -20.667 -11.363 1.00 84.31 171 PHE A C 1
ATOM 1331 O O . PHE A 1 171 ? 14.990 -21.536 -11.681 1.00 84.31 171 PHE A O 1
ATOM 1338 N N . LEU A 1 172 ? 17.105 -20.907 -11.245 1.00 73.69 172 LEU A N 1
ATOM 1339 C CA . LEU A 1 172 ? 17.683 -22.246 -11.283 1.00 73.69 172 LEU A CA 1
ATOM 1340 C C . LEU A 1 172 ? 18.020 -22.644 -9.851 1.00 73.69 172 LEU A C 1
ATOM 1342 O O . LEU A 1 172 ? 18.989 -22.162 -9.276 1.00 73.69 172 LEU A O 1
ATOM 1346 N N . GLY A 1 173 ? 17.209 -23.507 -9.253 1.00 63.25 173 GLY A N 1
ATOM 1347 C CA . GLY A 1 173 ? 17.502 -24.031 -7.928 1.00 63.25 173 GLY A CA 1
ATOM 1348 C C . GLY A 1 173 ? 16.754 -25.330 -7.655 1.00 63.25 173 GLY A C 1
ATOM 1349 O O . GLY A 1 173 ? 15.683 -25.543 -8.227 1.00 63.25 173 GLY A O 1
ATOM 1350 N N . PRO A 1 174 ? 17.290 -26.213 -6.790 1.00 56.75 174 PRO A N 1
ATOM 1351 C CA . PRO A 1 174 ? 16.483 -27.272 -6.189 1.00 56.75 174 PRO A CA 1
ATOM 1352 C C . PRO A 1 174 ? 15.306 -26.644 -5.419 1.00 56.75 174 PRO A C 1
ATOM 1354 O O . PRO A 1 174 ? 15.367 -25.467 -5.071 1.00 56.75 174 PRO A O 1
ATOM 1357 N N . ASN A 1 175 ? 14.261 -27.425 -5.111 1.00 55.94 175 ASN A N 1
ATOM 1358 C CA . ASN A 1 175 ? 13.074 -27.027 -4.324 1.00 55.94 175 ASN A CA 1
ATOM 1359 C C . ASN A 1 175 ? 13.388 -26.625 -2.856 1.00 55.94 175 ASN A C 1
ATOM 1361 O O . ASN A 1 175 ? 12.633 -26.934 -1.937 1.00 55.94 175 ASN A O 1
ATOM 1365 N N . LEU A 1 176 ? 14.519 -25.978 -2.589 1.00 60.59 176 LEU A N 1
ATOM 1366 C CA . LEU A 1 176 ? 14.813 -25.352 -1.314 1.00 60.59 176 LEU A CA 1
ATOM 1367 C C . LEU A 1 176 ? 14.049 -24.036 -1.267 1.00 60.59 176 LEU A C 1
ATOM 1369 O O . LEU A 1 176 ? 14.250 -23.178 -2.119 1.00 60.59 176 LEU A O 1
ATOM 1373 N N . LEU A 1 177 ? 13.178 -23.884 -0.270 1.00 64.88 177 LEU A N 1
ATOM 1374 C CA . LEU A 1 177 ? 12.498 -22.625 0.010 1.00 64.88 177 LEU A CA 1
ATOM 1375 C C . LEU A 1 177 ? 13.548 -21.613 0.501 1.00 64.88 177 LEU A C 1
ATOM 1377 O O . LEU A 1 177 ? 14.056 -21.760 1.618 1.00 64.88 177 LEU A O 1
ATOM 1381 N N . PRO A 1 178 ? 13.929 -20.612 -0.311 1.00 72.25 178 PRO A N 1
ATOM 1382 C CA . PRO A 1 178 ? 14.875 -19.596 0.126 1.00 72.25 178 PRO A CA 1
ATOM 1383 C C . PRO A 1 178 ? 14.265 -18.772 1.267 1.00 72.25 178 PRO A C 1
ATOM 1385 O O . PRO A 1 178 ? 13.047 -18.627 1.374 1.00 72.25 178 PRO A O 1
ATOM 1388 N N . LYS A 1 179 ? 15.117 -18.211 2.132 1.00 82.25 179 LYS A N 1
ATOM 1389 C CA . LYS A 1 179 ? 14.653 -17.336 3.218 1.00 82.25 179 LYS A CA 1
ATOM 1390 C C . LYS A 1 179 ? 13.936 -16.115 2.637 1.00 82.25 179 LYS A C 1
ATOM 1392 O O . LYS A 1 179 ? 14.374 -15.553 1.635 1.00 82.25 179 LYS A O 1
ATOM 1397 N N . ASN A 1 180 ? 12.875 -15.679 3.309 1.00 86.94 180 ASN A N 1
ATOM 1398 C CA . ASN A 1 180 ? 12.178 -14.453 2.939 1.00 86.94 180 ASN A CA 1
ATOM 1399 C C . ASN A 1 180 ? 13.092 -13.231 3.122 1.00 86.94 180 ASN A C 1
ATOM 1401 O O . ASN A 1 180 ? 13.887 -13.175 4.070 1.00 86.94 180 ASN A O 1
ATOM 1405 N N . ARG A 1 181 ? 12.948 -12.244 2.233 1.00 85.50 181 ARG A N 1
ATOM 1406 C CA . ARG A 1 181 ? 13.560 -10.919 2.364 1.00 85.50 181 ARG A CA 1
ATOM 1407 C C . ARG A 1 181 ? 13.121 -10.263 3.668 1.00 85.50 181 ARG A C 1
ATOM 1409 O O . ARG A 1 181 ? 11.989 -10.427 4.130 1.00 85.50 181 ARG A O 1
ATOM 1416 N N . LYS A 1 182 ? 14.027 -9.499 4.264 1.00 84.88 182 LYS A N 1
ATOM 1417 C CA . LYS A 1 182 ? 13.780 -8.669 5.443 1.00 84.88 182 LYS A CA 1
ATOM 1418 C C . LYS A 1 182 ? 13.381 -7.264 4.999 1.00 84.88 182 LYS A C 1
ATOM 1420 O O . LYS A 1 182 ? 13.772 -6.806 3.935 1.00 84.88 182 LYS A O 1
ATOM 1425 N N . ALA A 1 183 ? 12.682 -6.528 5.862 1.00 79.94 183 ALA A N 1
ATOM 1426 C CA . ALA A 1 183 ? 12.242 -5.158 5.569 1.00 79.94 183 ALA A CA 1
ATOM 1427 C C . ALA A 1 183 ? 13.386 -4.204 5.156 1.00 79.94 183 ALA A C 1
ATOM 1429 O O . ALA A 1 183 ? 13.165 -3.286 4.374 1.00 79.94 183 ALA A O 1
ATOM 1430 N N . LYS A 1 184 ? 14.607 -4.420 5.667 1.00 80.56 184 LYS A N 1
ATOM 1431 C CA . LYS A 1 184 ? 15.799 -3.639 5.294 1.00 80.56 184 LYS A CA 1
ATOM 1432 C C . LYS A 1 184 ? 16.210 -3.830 3.826 1.00 80.56 184 LYS A C 1
ATOM 1434 O O . LYS A 1 184 ? 16.611 -2.864 3.194 1.00 80.56 184 LYS A O 1
ATOM 1439 N N . ASP A 1 185 ? 15.986 -5.019 3.266 1.00 79.25 185 ASP A N 1
ATOM 1440 C CA . ASP A 1 185 ? 16.357 -5.359 1.886 1.00 79.25 185 ASP A CA 1
ATOM 1441 C C . ASP A 1 185 ? 15.492 -4.588 0.861 1.00 79.25 185 ASP A C 1
ATOM 1443 O O . ASP A 1 185 ? 15.827 -4.513 -0.310 1.00 79.25 185 ASP A O 1
ATOM 1447 N N . PHE A 1 186 ? 14.369 -3.997 1.288 1.00 75.69 186 PHE A N 1
ATOM 1448 C CA . PHE A 1 186 ? 13.540 -3.111 0.457 1.00 75.69 186 PHE A CA 1
ATOM 1449 C C . PHE A 1 186 ? 13.837 -1.626 0.684 1.00 75.69 186 PHE A C 1
ATOM 1451 O O . PHE A 1 186 ? 13.433 -0.784 -0.110 1.00 75.69 186 PHE A O 1
ATOM 1458 N N . LYS A 1 187 ? 14.508 -1.274 1.786 1.00 74.44 187 LYS A N 1
ATOM 1459 C CA . LYS A 1 187 ? 14.930 0.111 2.036 1.00 74.44 187 LYS A CA 1
ATOM 1460 C C . LYS A 1 187 ? 16.204 0.420 1.267 1.00 74.44 187 LYS A C 1
ATOM 1462 O O . LYS A 1 187 ? 16.264 1.432 0.577 1.00 74.44 187 LYS A O 1
ATOM 1467 N N . ASP A 1 188 ? 17.172 -0.482 1.372 1.00 74.31 188 ASP A N 1
ATOM 1468 C CA . ASP A 1 188 ? 18.520 -0.283 0.847 1.00 74.31 188 ASP A CA 1
ATOM 1469 C C . ASP A 1 188 ? 18.652 -0.768 -0.611 1.00 74.31 188 ASP A C 1
ATOM 1471 O O . ASP A 1 188 ? 19.567 -0.351 -1.317 1.00 74.31 188 ASP A O 1
ATOM 1475 N N . GLY A 1 189 ? 17.692 -1.578 -1.081 1.00 68.12 189 GLY A N 1
ATOM 1476 C CA . GLY A 1 189 ? 17.684 -2.194 -2.408 1.00 68.12 189 GLY A CA 1
ATOM 1477 C C . GLY A 1 189 ? 18.202 -3.635 -2.398 1.00 68.12 189 GLY A C 1
ATOM 1478 O O . GLY A 1 189 ? 18.503 -4.204 -1.347 1.00 68.12 189 GLY A O 1
ATOM 1479 N N . ASP A 1 190 ? 18.273 -4.242 -3.586 1.00 67.25 190 ASP A N 1
ATOM 1480 C CA . ASP A 1 190 ? 18.847 -5.583 -3.750 1.00 67.25 190 ASP A CA 1
ATOM 1481 C C . ASP A 1 190 ? 20.314 -5.632 -3.255 1.00 67.25 190 ASP A C 1
ATOM 1483 O O . ASP A 1 190 ? 21.012 -4.627 -3.405 1.00 67.25 190 ASP A O 1
ATOM 1487 N N . PRO A 1 191 ? 20.774 -6.766 -2.676 1.00 61.22 191 PRO A N 1
ATOM 1488 C CA . PRO A 1 191 ? 22.170 -6.960 -2.267 1.00 61.22 191 PRO A CA 1
ATOM 1489 C C . PRO A 1 191 ? 23.198 -6.722 -3.378 1.00 61.22 191 PRO A C 1
ATOM 1491 O O . PRO A 1 191 ? 22.878 -7.000 -4.560 1.00 61.22 191 PRO A O 1
#

Foldseek 3Di:
DDPPPQDPDVVPVPPDSVVVVVCCVVQPPDPQAWEKEWEKEKDDPDPPDLWIKIWIWIWTSSDDPVCGPPPVRIHTPDIGGDRVVDDQVCVVCVVVVVVLVCLSPVADWDQDPVRDIDGYGYDHDYYYYPQVRVCSVLVEPDCQDLQNDQFASQGWDWDADPVNPDIGTHRDDDPDDHHTDDSVCSVVYRD

Organism: NCBI:txid1195481

pLDDT: mean 81.42, std 13.61, range [29.92, 95.56]

Sequence (191 aa):
MEEGLFYPSNKTDIFDGVSFNKHQERLFDSPLDISLSLFVDAFKPFKRTKISLTIVHLIILNLPREIRYLESNMIQVAILPCNPKKAALHHLLSPLIKELKQLESSGMHIVGSDGAEFTVKAHLLIASGDIVGVTDLCNHSGHSSIFGCRICPIETTCLLSPKGKGYGRYFLGPNLLPKNRKAKDFKDGDP

Secondary structure (DSSP, 8-state):
-----------TTSS-HHHHHHHHHHH-SSTT-EEEEEEEEEE--STT---EEEEEEEEETTS-HHHHTSGGGEEEEEEEEE-TTT--HHHHHHHHHHHHHHHHHT-EEEE-TTS-EEEE-EEEEEEEESHHHHHHHTT---TTSTT--SS--PPEEEEE-TTSSSEEEEE---S--PPPPPTHHHHS---